Protein AF-0000000084942993 (afdb_homodimer)

Sequence (270 aa):
MEFSFSLKIQTTKEEAWEYYANIEKWYTWEEDLKNITLKGNFETGSKGIMELEGMPPMEYELTHVKVFEEFWDKTATPFGDILFGHQIIDNNDGSVIIKHSVSLDSEDIQHLEFLKQVFSDVPDSIFILKKYLESMEFSFSLKIQTTKEEAWEYYANIEKWYTWEEDLKNITLKGNFETGSKGIMELEGMPPMEYELTHVKVFEEFWDKTATPFGDILFGHQIIDNNDGSVIIKHSVSLDSEDIQHLEFLKQVFSDVPDSIFILKKYLES

Foldseek 3Di:
DKDKDKDKAQAALQLLLCCVQVVVNVVQLVVQWDDKDWDDGSAAFIKIWTDGHPDDIWIKGFHHDDGSFWTKMWTADPQGIKIWIWGWADPPPRMTMIMIMIDDPDPDPVCVVVSCVVCVCVVSSVVSSNVVRVD/DKDKDKDKAQAALQLLLCCVQVVVNVVQLVVQWDDKDWDDGSAAFIKIWTDGHPDDIWIKGFHHDDRSFWTKMWTADPQGIKIWIWGWADPPPRMTMIMIMIDDPDPDVVCVVVSCVVCVCVVSSVVSSSVVRVD

Secondary structure (DSSP, 8-state):
-EEEEEEEESS-HHHHHHHHH-GGGHHHH-TTEEEE--SSSSSTT-EEEEEETTS--EEEEEEEEETTTEEEEEEEETTEEEEEEEEEEE-SSS-EEEEEEEEES---GGGHHHHHHHHTTHHHHHHHHHHHHH-/-EEEEEEEESS-HHHHHHHHH-GGGHHHH-TTEEEE--SSSSSTT-EEEEEETTS--EEEEEEEEETTTEEEEEEEETTEEEEEEEEEEE-SSS-EEEEEEEEES---GGGHHHHHHHHTTHHHHHHHHHHHHH-

Nearest PDB structures (foldseek):
  3ijt-assembly1_A  TM=9.780E-01  e=1.537E-16  Streptococcus mutans
  6v04-assembly1_A  TM=7.978E-01  e=8.966E-07  Micromonospora chersina
  3pu2-assembly5_E  TM=7.547E-01  e=4.399E-05  Cereibacter sphaeroides 2.4.1
  5wox-assembly1_A  TM=7.242E-01  e=3.487E-05  Mycolicibacterium smegmatis MC2 155
  6wnb-assembly1_C  TM=6.192E-01  e=1.674E-04  Microseira wollei

Radius of gyration: 19.72 Å; Cα contacts (8 Å, |Δi|>4): 579; chains: 2; bounding box: 42×52×46 Å

Structure (mmCIF, N/CA/C/O backbone):
data_AF-0000000084942993-model_v1
#
loop_
_entity.id
_enti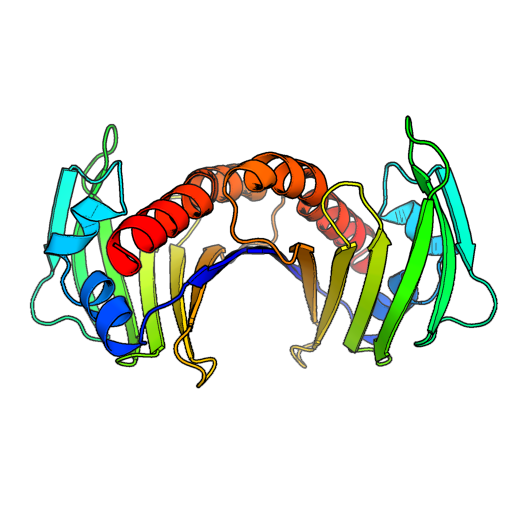ty.type
_entity.pdbx_description
1 polymer 'Polyketide cyclase/dehydrase'
#
loop_
_atom_site.group_PDB
_atom_site.id
_atom_site.type_symbol
_atom_site.label_atom_id
_atom_site.label_alt_id
_atom_site.label_comp_id
_atom_site.label_asym_id
_atom_site.label_entity_id
_atom_site.label_seq_id
_atom_site.pdbx_PDB_ins_code
_atom_site.Cartn_x
_atom_site.Cartn_y
_atom_site.Cartn_z
_atom_site.occupancy
_atom_site.B_iso_or_equiv
_atom_site.auth_seq_id
_atom_site.auth_comp_id
_atom_site.auth_asym_id
_atom_site.auth_atom_id
_atom_site.pdbx_PDB_model_num
ATOM 1 N N . MET A 1 1 ? 10.828 3.25 -3.047 1 98.25 1 MET A N 1
ATOM 2 C CA . MET A 1 1 ? 9.398 3.547 -3.043 1 98.25 1 MET A CA 1
ATOM 3 C C . MET A 1 1 ? 8.578 2.277 -3.238 1 98.25 1 MET A C 1
ATOM 5 O O . MET A 1 1 ? 9.039 1.327 -3.875 1 98.25 1 MET A O 1
ATOM 9 N N . GLU A 1 2 ? 7.348 2.207 -2.688 1 98.81 2 GLU A N 1
ATOM 10 C CA . GLU A 1 2 ? 6.527 1 -2.695 1 98.81 2 GLU A CA 1
ATOM 11 C C . GLU A 1 2 ? 5.043 1.341 -2.752 1 98.81 2 GLU A C 1
ATOM 13 O O . GLU A 1 2 ? 4.578 2.24 -2.045 1 98.81 2 GLU A O 1
ATOM 18 N N . PHE A 1 3 ? 4.324 0.689 -3.662 1 98.94 3 PHE A N 1
ATOM 19 C CA . PHE A 1 3 ? 2.865 0.669 -3.684 1 98.94 3 PHE A CA 1
ATOM 20 C C . PHE A 1 3 ? 2.332 -0.635 -3.102 1 98.94 3 PHE A C 1
ATOM 22 O O . PHE A 1 3 ? 2.938 -1.693 -3.281 1 98.94 3 PHE A O 1
ATOM 29 N N . SER A 1 4 ? 1.205 -0.578 -2.48 1 98.94 4 SER A N 1
ATOM 30 C CA . SER A 1 4 ? 0.545 -1.811 -2.066 1 98.94 4 SER A CA 1
ATOM 31 C C . SER A 1 4 ? -0.973 -1.665 -2.104 1 98.94 4 SER A C 1
ATOM 33 O O . SER A 1 4 ? -1.496 -0.55 -2.045 1 98.94 4 SER A O 1
ATOM 35 N N . PHE A 1 5 ? -1.604 -2.732 -2.275 1 98.94 5 PHE A N 1
ATOM 36 C CA . PHE A 1 5 ? -3.055 -2.861 -2.213 1 98.94 5 PHE A CA 1
ATOM 37 C C . PHE A 1 5 ? -3.457 -4.109 -1.437 1 98.94 5 PHE A C 1
ATOM 39 O O . PHE A 1 5 ? -2.832 -5.164 -1.579 1 98.94 5 PHE A O 1
ATOM 46 N N . SER A 1 6 ? -4.441 -3.984 -0.655 1 98.88 6 SER A N 1
ATOM 47 C CA . SER A 1 6 ? -4.898 -5.137 0.111 1 98.88 6 SER A CA 1
ATOM 48 C C . SER A 1 6 ? -6.422 -5.211 0.137 1 98.88 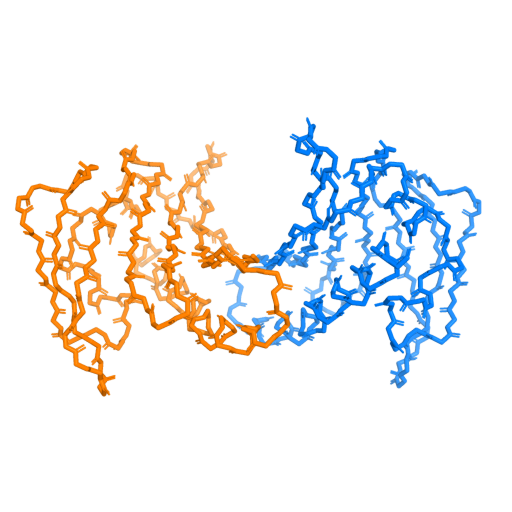6 SER A C 1
ATOM 50 O O . SER A 1 6 ? -7.102 -4.191 0.016 1 98.88 6 SER A O 1
ATOM 52 N N . LEU A 1 7 ? -6.895 -6.324 0.339 1 98.88 7 LEU A N 1
ATOM 53 C CA . LEU A 1 7 ? -8.328 -6.617 0.312 1 98.88 7 LEU A CA 1
ATOM 54 C C . LEU A 1 7 ? -8.656 -7.805 1.212 1 98.88 7 LEU A C 1
ATOM 56 O O . LEU A 1 7 ? -7.93 -8.805 1.219 1 98.88 7 LEU A O 1
ATOM 60 N N . LYS A 1 8 ? -9.695 -7.715 1.931 1 98.69 8 LYS A N 1
ATOM 61 C CA . LYS A 1 8 ? -10.188 -8.844 2.717 1 98.69 8 LYS A CA 1
ATOM 62 C C . LYS A 1 8 ? -10.922 -9.852 1.834 1 98.69 8 LYS A C 1
ATOM 64 O O . LYS A 1 8 ? -11.758 -9.469 1.012 1 98.69 8 LYS A O 1
ATOM 69 N N . ILE A 1 9 ? -10.602 -11.078 1.982 1 98.69 9 ILE A N 1
ATOM 70 C CA . ILE A 1 9 ? -11.219 -12.156 1.216 1 98.69 9 ILE A CA 1
ATOM 71 C C . ILE A 1 9 ? -11.695 -13.258 2.162 1 98.69 9 ILE A C 1
ATOM 73 O O . ILE A 1 9 ? -10.984 -13.625 3.102 1 98.69 9 ILE A O 1
ATOM 77 N N . GLN A 1 10 ? -12.883 -13.742 1.99 1 98.38 10 GLN A N 1
ATOM 78 C CA . GLN A 1 10 ? -13.438 -14.828 2.797 1 98.38 10 GLN A CA 1
ATOM 79 C C . GLN A 1 10 ? -12.914 -16.188 2.33 1 98.38 10 GLN A C 1
ATOM 81 O O . GLN A 1 10 ? -13.562 -16.875 1.541 1 98.38 10 GLN A O 1
ATOM 86 N N . THR A 1 11 ? -11.812 -16.594 2.84 1 98.5 11 THR A N 1
ATOM 87 C CA . THR A 1 11 ? -11.141 -17.844 2.525 1 98.5 11 THR A CA 1
ATOM 88 C C . THR A 1 11 ? -10.125 -18.203 3.607 1 98.5 11 THR A C 1
ATOM 90 O O . THR A 1 11 ? -9.922 -17.438 4.555 1 98.5 11 THR A O 1
ATOM 93 N N . THR A 1 12 ? -9.484 -19.359 3.562 1 98.25 12 THR A N 1
ATOM 94 C CA . THR A 1 12 ? -8.43 -19.734 4.488 1 98.25 12 THR A CA 1
ATOM 95 C C . THR A 1 12 ? -7.055 -19.453 3.885 1 98.25 12 THR A C 1
ATOM 97 O O . THR A 1 12 ? -6.918 -19.328 2.666 1 98.25 12 THR A O 1
ATOM 100 N N . LYS A 1 13 ? -6.125 -19.328 4.766 1 98.56 13 LYS A N 1
ATOM 101 C CA . LYS A 1 13 ? -4.77 -19.094 4.277 1 98.56 13 LYS A CA 1
ATOM 102 C C . LYS A 1 13 ? -4.285 -20.25 3.416 1 98.56 13 LYS A C 1
ATOM 104 O O . LYS A 1 13 ? -3.52 -20.062 2.471 1 98.56 13 LYS A O 1
ATOM 109 N N . GLU A 1 14 ? -4.742 -21.484 3.678 1 98.25 14 GLU A N 1
ATOM 110 C CA . GLU A 1 14 ? -4.348 -22.656 2.902 1 98.25 14 GLU A CA 1
ATOM 111 C C . GLU A 1 14 ? -4.891 -22.578 1.479 1 98.25 14 GLU A C 1
ATOM 113 O O . GLU A 1 14 ? -4.168 -22.859 0.519 1 98.25 14 GLU A O 1
ATOM 118 N N . GLU A 1 15 ? -6.105 -22.203 1.347 1 98.12 15 GLU A N 1
ATOM 119 C CA . GLU A 1 15 ? -6.711 -22.078 0.025 1 98.12 15 GLU A CA 1
ATOM 120 C C . GLU A 1 15 ? -6.043 -20.969 -0.779 1 98.12 15 GLU A C 1
ATOM 122 O O . GLU A 1 15 ? -5.762 -21.141 -1.967 1 98.12 15 GLU A O 1
ATOM 127 N N . ALA A 1 16 ? -5.855 -19.859 -0.146 1 98.62 16 ALA A N 1
ATOM 128 C CA . ALA A 1 16 ? -5.188 -18.734 -0.813 1 98.62 16 ALA A CA 1
ATOM 129 C C . ALA A 1 16 ? -3.781 -19.141 -1.263 1 98.62 16 ALA A C 1
ATOM 131 O O . ALA A 1 16 ? -3.361 -18.797 -2.373 1 98.62 16 ALA A O 1
ATOM 132 N N . TRP A 1 17 ? -3.094 -19.859 -0.373 1 98.75 17 TRP A N 1
ATOM 133 C CA . TRP A 1 17 ? -1.71 -20.234 -0.64 1 98.75 17 TRP A CA 1
ATOM 134 C C . TRP A 1 17 ? -1.619 -21.125 -1.878 1 98.75 17 TRP A C 1
ATOM 136 O O . TRP A 1 17 ? -0.648 -21.047 -2.635 1 98.75 17 TRP A O 1
ATOM 146 N N . GLU A 1 18 ? -2.566 -21.891 -2.129 1 98.19 18 GLU A N 1
ATOM 147 C CA . GLU A 1 18 ? -2.582 -22.766 -3.303 1 98.19 18 GLU A CA 1
ATOM 148 C C . GLU A 1 18 ? -2.48 -21.953 -4.59 1 98.19 18 GLU A C 1
ATOM 150 O O . GLU A 1 18 ? -1.822 -22.375 -5.543 1 98.19 18 GLU A O 1
ATOM 155 N N . TYR A 1 19 ? -3.082 -20.797 -4.621 1 98.38 19 TYR A N 1
ATOM 156 C CA . TYR A 1 19 ? -3.061 -19.953 -5.805 1 98.38 19 TYR A CA 1
ATOM 157 C C . TYR A 1 19 ? -1.705 -19.281 -5.965 1 98.38 19 TYR A C 1
ATOM 159 O O . TYR A 1 19 ? -1.392 -18.75 -7.035 1 98.38 19 TYR A O 1
ATOM 167 N N . TYR A 1 20 ? -0.925 -19.266 -4.887 1 98.56 20 TYR A N 1
ATOM 168 C CA . TYR A 1 20 ? 0.41 -18.672 -4.953 1 98.56 20 TYR A CA 1
ATOM 169 C C . TYR A 1 20 ? 1.455 -19.75 -5.254 1 98.56 20 TYR A C 1
ATOM 171 O O . TYR A 1 20 ? 2.266 -19.578 -6.172 1 98.56 20 TYR A O 1
ATOM 179 N N . ALA A 1 21 ? 1.374 -20.859 -4.594 1 98.38 21 ALA A N 1
ATOM 180 C CA . ALA A 1 21 ? 2.434 -21.859 -4.641 1 98.38 21 ALA A CA 1
ATOM 181 C C . ALA A 1 21 ? 2.34 -22.703 -5.914 1 98.38 21 ALA A C 1
ATOM 183 O O . ALA A 1 21 ? 3.336 -23.266 -6.367 1 98.38 21 ALA A O 1
ATOM 184 N N . ASN A 1 22 ? 1.169 -22.859 -6.457 1 98.06 22 ASN A N 1
ATOM 185 C CA . ASN A 1 22 ? 0.975 -23.516 -7.742 1 98.06 22 ASN A CA 1
ATOM 186 C C . ASN A 1 22 ? 1.059 -22.531 -8.898 1 98.06 22 ASN A C 1
ATOM 188 O O . ASN A 1 22 ? 0.073 -21.859 -9.227 1 98.06 22 ASN A O 1
ATOM 192 N N . ILE A 1 23 ? 2.119 -22.453 -9.594 1 97.94 23 ILE A N 1
ATOM 193 C CA . ILE A 1 23 ? 2.371 -21.406 -10.578 1 97.94 23 ILE A CA 1
ATOM 194 C C . ILE A 1 23 ? 1.405 -21.547 -11.75 1 97.94 23 ILE A C 1
ATOM 196 O O . ILE A 1 23 ? 1.17 -20.594 -12.492 1 97.94 23 ILE A O 1
ATOM 200 N N . GLU A 1 24 ? 0.828 -22.719 -11.953 1 96.94 24 GLU A N 1
ATOM 201 C CA . GLU A 1 24 ? -0.168 -22.906 -13.008 1 96.94 24 GLU A CA 1
ATOM 202 C C . GLU A 1 24 ? -1.428 -22.094 -12.711 1 96.94 24 GLU A C 1
ATOM 204 O O . GLU A 1 24 ? -2.178 -21.75 -13.633 1 96.94 24 GLU A O 1
ATOM 209 N N . LYS A 1 25 ? -1.624 -21.734 -11.492 1 97.62 25 LYS A N 1
ATOM 210 C CA . LYS A 1 25 ? -2.811 -20.984 -11.109 1 97.62 25 LYS A CA 1
ATOM 211 C C . LYS A 1 25 ? -2.582 -19.484 -11.273 1 97.62 25 LYS A C 1
ATOM 213 O O . LYS A 1 25 ? -3.514 -18.688 -11.133 1 97.62 25 LYS A O 1
ATOM 218 N N . TRP A 1 26 ? -1.361 -19.141 -11.578 1 97.75 26 TRP A N 1
ATOM 219 C CA . TRP A 1 26 ? -1.079 -17.734 -11.844 1 97.75 26 TRP A CA 1
ATOM 220 C C . TRP A 1 26 ? -1.863 -17.234 -13.055 1 97.75 26 TRP A C 1
ATOM 222 O O . TRP A 1 26 ? -2.199 -16.047 -13.141 1 97.75 26 TRP A O 1
ATOM 232 N N . TYR A 1 27 ? -2.182 -18.156 -13.984 1 97.31 27 TYR A N 1
ATOM 233 C CA . TYR A 1 27 ? -2.957 -17.797 -15.172 1 97.31 27 TYR A CA 1
ATOM 234 C C . TYR A 1 27 ? -4.348 -17.312 -14.789 1 97.31 27 TYR A C 1
ATOM 236 O O . TYR A 1 27 ? -5.023 -16.656 -15.586 1 97.31 27 TYR A O 1
ATOM 244 N N . THR A 1 28 ? -4.699 -17.594 -13.594 1 95.62 28 THR A N 1
ATOM 245 C CA . THR A 1 28 ? -6.031 -17.203 -13.125 1 95.62 28 THR A CA 1
ATOM 246 C C . THR A 1 28 ? -6.062 -15.734 -12.742 1 95.62 28 THR A C 1
ATOM 248 O O . THR A 1 28 ? -7.004 -15.016 -13.094 1 95.62 28 THR A O 1
ATOM 251 N N . TRP A 1 29 ? -5.059 -15.234 -12.117 1 96.38 29 TRP A N 1
ATOM 252 C CA . TRP A 1 29 ? -5.16 -13.906 -11.523 1 96.38 29 TRP A CA 1
ATOM 253 C C . TRP A 1 29 ? -4.16 -12.945 -12.156 1 96.38 29 TRP A C 1
ATOM 255 O O . TRP A 1 29 ? -4.211 -11.734 -11.914 1 96.38 29 TRP A O 1
ATOM 265 N N . GLU A 1 30 ? -3.211 -13.492 -12.891 1 95.44 30 GLU A N 1
ATOM 266 C CA . GLU A 1 30 ? -2.379 -12.648 -13.75 1 95.44 30 GLU A CA 1
ATOM 267 C C . GLU A 1 30 ? -2.918 -12.617 -15.172 1 95.44 30 GLU A C 1
ATOM 269 O O . GLU A 1 30 ? -2.502 -13.414 -16.016 1 95.44 30 GLU A O 1
ATOM 274 N N . GLU A 1 31 ? -3.639 -11.656 -15.508 1 93.75 31 GLU A N 1
ATOM 275 C CA . GLU A 1 31 ? -4.441 -11.656 -16.734 1 93.75 31 GLU A CA 1
ATOM 276 C C . GLU A 1 31 ? -3.559 -11.547 -17.969 1 93.75 31 GLU A C 1
ATOM 278 O O . GLU A 1 31 ? -3.924 -12.023 -19.047 1 93.75 31 GLU A O 1
ATOM 283 N N . ASP A 1 32 ? -2.449 -10.977 -17.859 1 94.94 32 ASP A N 1
ATOM 284 C CA . ASP A 1 32 ? -1.59 -10.758 -19.016 1 94.94 32 ASP A CA 1
ATOM 285 C C . ASP A 1 32 ? -0.519 -11.836 -19.125 1 94.94 32 ASP A C 1
ATOM 287 O O . ASP A 1 32 ? 0.384 -11.75 -19.953 1 94.94 32 ASP A O 1
ATOM 291 N N . LEU A 1 33 ? -0.633 -12.891 -18.344 1 97.06 33 LEU A N 1
ATOM 292 C CA . LEU A 1 33 ? 0.378 -13.938 -18.328 1 97.06 33 LEU A CA 1
ATOM 293 C C . LEU A 1 33 ? 0.209 -14.891 -19.5 1 97.06 33 LEU A C 1
ATOM 295 O O . LEU A 1 33 ? -0.859 -15.477 -19.688 1 97.06 33 LEU A O 1
ATOM 299 N N . LYS A 1 34 ? 1.226 -15.094 -20.281 1 97.38 34 LYS A N 1
ATOM 300 C CA . LYS A 1 34 ? 1.212 -15.969 -21.438 1 97.38 34 LYS A CA 1
ATOM 301 C C . LYS A 1 34 ? 1.874 -17.312 -21.125 1 97.38 34 LYS A C 1
ATOM 303 O O . LYS A 1 34 ? 1.42 -18.359 -21.594 1 97.38 34 LYS A O 1
ATOM 308 N N . ASN A 1 35 ? 2.955 -17.172 -20.438 1 97.81 35 ASN A N 1
ATOM 309 C CA . ASN A 1 35 ? 3.715 -18.359 -20.078 1 97.81 35 ASN A CA 1
ATOM 310 C C . ASN A 1 35 ? 4.504 -18.141 -18.781 1 97.81 35 ASN A C 1
ATOM 312 O O . ASN A 1 35 ? 4.945 -17.031 -18.5 1 97.81 35 ASN A O 1
ATOM 316 N N . ILE A 1 36 ? 4.719 -19.266 -18.062 1 98.19 36 ILE A N 1
ATOM 317 C CA . ILE A 1 36 ? 5.523 -19.188 -16.844 1 98.19 36 ILE A CA 1
ATOM 318 C C . ILE A 1 36 ? 6.18 -20.547 -16.578 1 98.19 36 ILE A C 1
ATOM 320 O O . ILE A 1 36 ? 5.578 -21.594 -16.812 1 98.19 36 ILE A O 1
ATOM 324 N N . THR A 1 37 ? 7.375 -20.484 -16.094 1 98.5 37 THR A N 1
ATOM 325 C CA . THR A 1 37 ? 8.102 -21.672 -15.656 1 98.5 37 THR A CA 1
ATOM 326 C C . THR A 1 37 ? 8.75 -21.438 -14.297 1 98.5 37 THR A C 1
ATOM 328 O O . THR A 1 37 ? 8.922 -20.297 -13.867 1 98.5 37 THR A O 1
ATOM 331 N N . LEU A 1 38 ? 9.031 -22.453 -13.594 1 98.62 38 LEU A N 1
ATOM 332 C CA . LEU A 1 38 ? 9.766 -22.438 -12.336 1 98.62 38 LEU A CA 1
ATOM 333 C C . LEU A 1 38 ? 10.695 -23.656 -12.242 1 98.62 38 LEU A C 1
ATOM 335 O O . LEU A 1 38 ? 10.258 -24.781 -12.414 1 98.62 38 LEU A O 1
ATOM 339 N N . LYS A 1 39 ? 11.922 -23.328 -12.086 1 98.25 39 LYS A N 1
ATOM 340 C CA . LYS A 1 39 ? 12.883 -24.422 -11.906 1 98.25 39 LYS A CA 1
ATOM 341 C C . LYS A 1 39 ? 12.844 -24.953 -10.477 1 98.25 39 LYS A C 1
ATOM 343 O O . LYS A 1 39 ? 13.172 -24.234 -9.531 1 98.25 39 LYS A O 1
ATOM 348 N N . GLY A 1 40 ? 12.492 -26.156 -10.43 1 97.25 40 GLY A N 1
ATOM 349 C CA . GLY A 1 40 ? 12.438 -26.766 -9.109 1 97.25 40 GLY A CA 1
ATOM 350 C C . GLY A 1 40 ? 11.141 -26.469 -8.375 1 97.25 40 GLY A C 1
ATOM 351 O O . GLY A 1 40 ? 10.086 -26.328 -9 1 97.25 40 GLY A O 1
ATOM 352 N N . ASN A 1 41 ? 11.211 -26.438 -7.004 1 98 41 ASN A N 1
ATOM 353 C CA . ASN A 1 41 ? 10.039 -26.25 -6.152 1 98 41 ASN A CA 1
ATOM 354 C C . ASN A 1 41 ? 9.766 -24.766 -5.918 1 98 41 ASN A C 1
ATOM 356 O O . ASN A 1 41 ? 10.617 -23.922 -6.199 1 98 41 ASN A O 1
ATOM 360 N N . PHE A 1 42 ? 8.602 -24.5 -5.406 1 98.62 42 PHE A N 1
ATOM 361 C CA . PHE A 1 42 ? 8.266 -23.141 -4.988 1 98.62 42 PHE A CA 1
ATOM 362 C C . PHE A 1 42 ? 8.906 -22.812 -3.645 1 98.62 42 PHE A C 1
ATOM 364 O O . PHE A 1 42 ? 8.273 -22.969 -2.596 1 98.62 42 PHE A O 1
ATOM 371 N N . GLU A 1 43 ? 10.094 -22.312 -3.686 1 98.56 43 GLU A N 1
ATOM 372 C CA . GLU A 1 43 ? 10.852 -22.031 -2.475 1 98.56 43 GLU A CA 1
ATOM 373 C C . GLU A 1 43 ? 11.852 -20.891 -2.709 1 98.56 43 GLU A C 1
ATOM 375 O O . GLU A 1 43 ? 12.125 -20.531 -3.854 1 98.56 43 GLU A O 1
ATOM 380 N N . THR A 1 44 ? 12.359 -20.391 -1.587 1 98.81 44 THR A N 1
ATOM 381 C CA . THR A 1 44 ? 13.305 -19.281 -1.661 1 98.81 44 THR A CA 1
ATOM 382 C C . THR A 1 44 ? 14.516 -19.656 -2.51 1 98.81 44 THR A C 1
ATOM 384 O O . THR A 1 44 ? 15.094 -20.734 -2.332 1 98.81 44 THR A O 1
ATOM 387 N N . GLY A 1 45 ? 14.766 -18.812 -3.445 1 98.56 45 GLY A N 1
ATOM 388 C CA . GLY A 1 45 ? 15.938 -19.047 -4.281 1 98.56 45 GLY A CA 1
ATOM 389 C C . GLY A 1 45 ? 15.594 -19.609 -5.645 1 98.56 45 GLY A C 1
ATOM 390 O O . GLY A 1 45 ? 16.406 -19.562 -6.566 1 98.56 45 GLY A O 1
ATOM 391 N N . SER A 1 46 ? 14.414 -20.234 -5.891 1 98.75 46 SER A N 1
ATOM 392 C CA . SER A 1 46 ? 14 -20.797 -7.172 1 98.75 46 SER A CA 1
ATOM 393 C C . SER A 1 46 ? 13.883 -19.719 -8.242 1 98.75 46 SER A C 1
ATOM 395 O O . SER A 1 46 ? 13.547 -18.562 -7.938 1 98.75 46 SER A O 1
ATOM 397 N N . LYS A 1 47 ? 14.195 -20.094 -9.398 1 98.69 47 LYS A N 1
ATOM 398 C CA . LYS A 1 47 ? 14.164 -19.172 -10.531 1 98.69 47 LYS A CA 1
ATOM 399 C C . LYS A 1 47 ? 13.25 -19.688 -11.633 1 98.69 47 LYS A C 1
ATOM 401 O O . LYS A 1 47 ? 12.969 -20.891 -11.711 1 98.69 47 LYS A O 1
ATOM 406 N N . GLY A 1 48 ? 12.773 -18.766 -12.398 1 98.5 48 GLY A N 1
ATOM 407 C CA . GLY A 1 48 ? 11.922 -19.109 -13.516 1 98.5 48 GLY A CA 1
ATOM 408 C C . GLY A 1 48 ? 11.836 -18.031 -14.57 1 98.5 48 GLY A C 1
ATOM 409 O O . GLY A 1 48 ? 12.586 -17.047 -14.523 1 98.5 48 GLY A O 1
ATOM 410 N N . ILE A 1 49 ? 11 -18.312 -15.594 1 98.44 49 ILE A N 1
ATOM 411 C CA . ILE A 1 49 ? 10.773 -17.391 -16.703 1 98.44 49 ILE A CA 1
ATOM 412 C C . ILE A 1 49 ? 9.281 -17.094 -16.828 1 98.44 49 ILE A C 1
ATOM 414 O O . ILE A 1 49 ? 8.453 -18 -16.734 1 98.44 49 ILE A O 1
ATOM 418 N N . MET A 1 50 ? 8.992 -15.898 -16.969 1 97.5 50 MET A N 1
ATOM 419 C CA . MET A 1 50 ? 7.609 -15.484 -17.203 1 97.5 50 MET A CA 1
ATOM 420 C C . MET A 1 50 ? 7.5 -14.68 -18.484 1 97.5 50 MET A C 1
ATOM 422 O O . MET A 1 50 ? 8.414 -13.93 -18.844 1 97.5 50 MET A O 1
ATOM 426 N N . GLU A 1 51 ? 6.367 -14.836 -19.172 1 97.19 51 GLU A N 1
ATOM 427 C CA . GLU A 1 51 ? 6.055 -14.086 -20.391 1 97.19 51 GLU A CA 1
ATOM 428 C C . GLU A 1 51 ? 4.691 -13.414 -20.281 1 97.19 51 GLU A C 1
ATOM 430 O O . GLU A 1 51 ? 3.672 -14.078 -20.094 1 97.19 51 GLU A O 1
ATOM 435 N N . LEU A 1 52 ? 4.746 -12.109 -20.375 1 95.94 52 LEU A N 1
ATOM 436 C CA . LEU A 1 52 ? 3.514 -11.32 -20.375 1 95.94 52 LEU A CA 1
ATOM 437 C C . LEU A 1 52 ? 3.145 -10.883 -21.781 1 95.94 52 LEU A C 1
ATOM 439 O O . LEU A 1 52 ? 4.008 -10.812 -22.672 1 95.94 52 LEU A O 1
ATOM 443 N N . GLU A 1 53 ? 1.921 -10.625 -21.938 1 95.62 53 GLU A N 1
ATOM 444 C CA . GLU A 1 53 ? 1.47 -10.125 -23.234 1 95.62 53 GLU A CA 1
ATOM 445 C C . GLU A 1 53 ? 2.229 -8.867 -23.641 1 95.62 53 GLU A C 1
ATOM 447 O O . GLU A 1 53 ? 2.354 -7.93 -22.844 1 95.62 53 GLU A O 1
ATOM 452 N N . GLY A 1 54 ? 2.805 -8.867 -24.859 1 93.12 54 GLY A N 1
ATOM 453 C CA . GLY A 1 54 ? 3.449 -7.691 -25.422 1 93.12 54 GLY A CA 1
ATOM 454 C C . GLY A 1 54 ? 4.863 -7.484 -24.906 1 93.12 54 GLY A C 1
ATOM 455 O O . GLY A 1 54 ? 5.492 -6.469 -25.219 1 93.12 54 GLY A O 1
ATOM 456 N N . MET A 1 55 ? 5.355 -8.398 -24.109 1 92.31 55 MET A N 1
ATOM 457 C CA . MET A 1 55 ? 6.703 -8.289 -23.547 1 92.31 55 MET A CA 1
ATOM 458 C C . MET A 1 55 ? 7.508 -9.555 -23.828 1 92.31 55 MET A C 1
ATOM 460 O O . MET A 1 55 ? 6.938 -10.641 -23.938 1 92.31 55 MET A O 1
ATOM 464 N N . PRO A 1 56 ? 8.758 -9.336 -24 1 94.56 56 PRO A N 1
ATOM 465 C CA . PRO A 1 56 ? 9.594 -10.531 -24.109 1 94.56 56 PRO A CA 1
ATOM 466 C C . PRO A 1 56 ? 9.641 -11.336 -22.812 1 94.56 56 PRO A C 1
ATOM 468 O O . PRO A 1 56 ? 9.297 -10.82 -21.75 1 94.56 56 PRO A O 1
ATOM 471 N N . PRO A 1 57 ? 10.117 -12.594 -22.828 1 97.12 57 PRO A N 1
ATOM 472 C CA . PRO A 1 57 ? 10.289 -13.383 -21.609 1 97.12 57 PRO A CA 1
ATOM 473 C C . PRO A 1 57 ? 11.234 -12.719 -20.609 1 97.12 57 PRO A C 1
ATOM 475 O O . PRO A 1 57 ? 12.234 -12.117 -21 1 97.12 57 PRO A O 1
ATOM 478 N N . MET A 1 58 ? 10.875 -12.789 -19.375 1 96.5 58 MET A N 1
ATOM 479 C CA . MET A 1 58 ? 11.648 -12.18 -18.297 1 96.5 58 MET A CA 1
ATOM 480 C C . MET A 1 58 ? 12.016 -13.219 -17.234 1 96.5 58 MET A C 1
ATOM 482 O O . MET A 1 58 ? 11.203 -14.078 -16.906 1 96.5 58 MET A O 1
ATOM 486 N N . GLU A 1 59 ? 13.117 -13.133 -16.812 1 98.19 59 GLU A N 1
ATOM 487 C CA . GLU A 1 59 ? 13.523 -13.969 -15.68 1 98.19 59 GLU A CA 1
ATOM 488 C C . GLU A 1 59 ? 13.023 -13.391 -14.359 1 98.19 59 GLU A C 1
ATOM 490 O O . GLU A 1 59 ? 12.977 -12.172 -14.188 1 98.19 59 GLU A O 1
ATOM 495 N N . TYR A 1 60 ? 12.688 -14.297 -13.445 1 98.38 60 TYR A N 1
ATOM 496 C CA . TYR A 1 60 ? 12.367 -13.898 -12.086 1 98.38 60 TYR A CA 1
ATOM 497 C C . TYR A 1 60 ? 12.93 -14.891 -11.078 1 98.38 60 TYR A C 1
ATOM 499 O O . TYR A 1 60 ? 13.289 -16.016 -11.438 1 98.38 60 TYR A O 1
ATOM 507 N N . GLU A 1 61 ? 13.109 -14.406 -9.875 1 98.75 61 GLU A N 1
ATOM 508 C CA . GLU A 1 61 ? 13.586 -15.219 -8.758 1 98.75 61 GLU A CA 1
ATOM 509 C C . GLU A 1 61 ? 12.688 -15.078 -7.539 1 98.75 61 GLU A C 1
ATOM 511 O O . GLU A 1 61 ? 12.273 -13.969 -7.191 1 98.75 61 GLU A O 1
ATOM 516 N N . LEU A 1 62 ? 12.328 -16.25 -6.918 1 98.88 62 LEU A N 1
ATOM 517 C CA . LEU A 1 62 ? 11.703 -16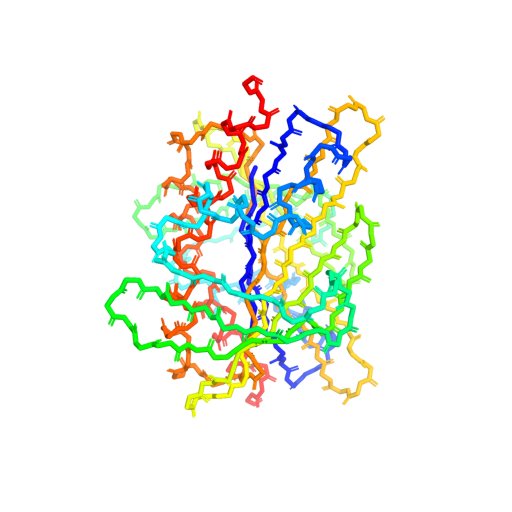.188 -5.602 1 98.88 62 LEU A CA 1
ATOM 518 C C . LEU A 1 62 ? 12.734 -15.859 -4.527 1 98.88 62 LEU A C 1
ATOM 520 O O . LEU A 1 62 ? 13.539 -16.703 -4.152 1 98.88 62 LEU A O 1
ATOM 524 N N . THR A 1 63 ? 12.602 -14.656 -4.047 1 98.81 63 THR A N 1
ATOM 525 C CA . THR A 1 63 ? 13.641 -14.203 -3.129 1 98.81 63 THR A CA 1
ATOM 526 C C . THR A 1 63 ? 13.289 -14.578 -1.69 1 98.81 63 THR A C 1
ATOM 528 O O . THR A 1 63 ? 14.164 -14.617 -0.825 1 98.81 63 THR A O 1
ATOM 531 N N . HIS A 1 64 ? 12.07 -14.812 -1.409 1 98.88 64 HIS A N 1
ATOM 532 C CA . HIS A 1 64 ? 11.578 -15.18 -0.086 1 98.88 64 HIS A CA 1
ATOM 533 C C . HIS A 1 64 ? 10.258 -15.938 -0.18 1 98.88 64 HIS A C 1
ATOM 535 O O . HIS A 1 64 ? 9.344 -15.508 -0.891 1 98.88 64 HIS A O 1
ATOM 541 N N . VAL A 1 65 ? 10.227 -17.078 0.401 1 98.88 65 VAL A N 1
ATOM 542 C CA . VAL A 1 65 ? 8.992 -17.859 0.468 1 98.88 65 VAL A CA 1
ATOM 543 C C . VAL A 1 65 ? 8.766 -18.328 1.899 1 98.88 65 VAL A C 1
ATOM 545 O O . VAL A 1 65 ? 9.633 -18.984 2.492 1 98.88 65 VAL A O 1
ATOM 548 N N . LYS A 1 66 ? 7.758 -18 2.443 1 98.88 66 LYS A N 1
ATOM 549 C CA . LYS A 1 66 ? 7.266 -18.484 3.727 1 98.88 66 LYS A CA 1
ATOM 550 C C . LYS A 1 66 ? 5.867 -19.078 3.588 1 98.88 66 LYS A C 1
ATOM 552 O O . LYS A 1 66 ? 4.887 -18.344 3.436 1 98.88 66 LYS A O 1
ATOM 557 N N . VAL A 1 67 ? 5.777 -20.297 3.693 1 98.69 67 VAL A N 1
ATOM 558 C CA . VAL A 1 67 ? 4.57 -21.062 3.408 1 98.69 67 VAL A CA 1
ATOM 559 C C . VAL A 1 67 ? 3.395 -20.5 4.195 1 98.69 67 VAL A C 1
ATOM 561 O O . VAL A 1 67 ? 3.523 -20.188 5.383 1 98.69 67 VAL A O 1
ATOM 564 N N . PHE A 1 68 ? 2.27 -20.234 3.527 1 98.56 68 PHE A N 1
ATOM 565 C CA . PHE A 1 68 ? 0.98 -19.797 4.047 1 98.56 68 PHE A CA 1
ATOM 566 C C . PHE A 1 68 ? 1.023 -18.312 4.426 1 98.56 68 PHE A C 1
ATOM 568 O O . PHE A 1 68 ? 0.013 -17.75 4.844 1 98.56 68 PHE A O 1
ATOM 575 N N . GLU A 1 69 ? 2.137 -1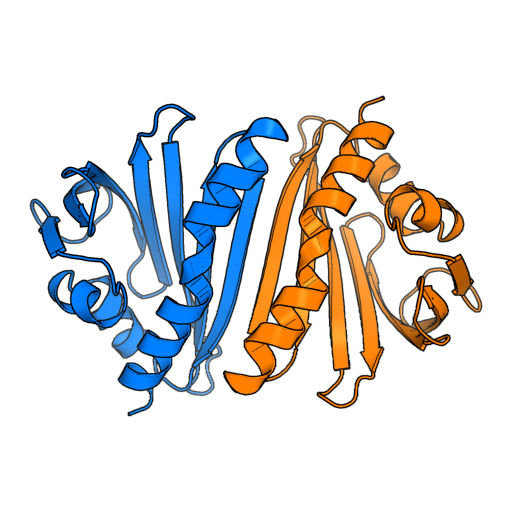7.672 4.246 1 98.75 69 GLU A N 1
ATOM 576 C CA . GLU A 1 69 ? 2.23 -16.297 4.742 1 98.75 69 GLU A CA 1
ATOM 577 C C . GLU A 1 69 ? 2.592 -15.336 3.617 1 98.75 69 GLU A C 1
ATOM 579 O O . GLU A 1 69 ? 1.979 -14.273 3.486 1 98.75 69 GLU A O 1
ATOM 584 N N . GLU A 1 70 ? 3.645 -15.734 2.891 1 98.94 70 GLU A N 1
ATOM 585 C CA . GLU A 1 70 ? 4.031 -14.742 1.891 1 98.94 70 GLU A CA 1
ATOM 586 C C . GLU A 1 70 ? 5.059 -15.312 0.916 1 98.94 70 GLU A C 1
ATOM 588 O O . GLU A 1 70 ? 5.727 -16.297 1.217 1 98.94 70 GLU A O 1
ATOM 593 N N . PHE A 1 71 ? 5.156 -14.695 -0.232 1 98.94 71 PHE A N 1
ATOM 594 C CA . PHE A 1 71 ? 6.293 -14.875 -1.126 1 98.94 71 PHE A CA 1
ATOM 595 C C . PHE A 1 71 ? 6.648 -13.57 -1.829 1 98.94 71 PHE A C 1
ATOM 597 O O . PHE A 1 71 ? 5.789 -12.703 -2.012 1 98.94 71 PHE A O 1
ATOM 604 N N . TRP A 1 72 ? 7.895 -13.461 -2.117 1 98.88 72 TRP A N 1
ATOM 605 C CA . TRP A 1 72 ? 8.445 -12.328 -2.848 1 98.88 72 TRP A CA 1
ATOM 606 C C . TRP A 1 72 ? 9.227 -12.797 -4.074 1 98.88 72 TRP A C 1
ATOM 608 O O . TRP A 1 72 ? 9.953 -13.789 -4.012 1 98.88 72 TRP A O 1
ATOM 618 N N . ASP A 1 73 ? 9.008 -12.148 -5.129 1 98.75 73 ASP A N 1
ATOM 619 C CA . ASP A 1 73 ? 9.82 -12.398 -6.316 1 98.75 73 ASP A CA 1
ATOM 620 C C . ASP A 1 73 ? 10.422 -11.102 -6.859 1 98.75 73 ASP A C 1
ATOM 622 O O . ASP A 1 73 ? 9.938 -10.016 -6.547 1 98.75 73 ASP A O 1
ATOM 626 N N . LYS A 1 74 ? 11.453 -11.266 -7.523 1 98.44 74 LYS A N 1
ATOM 627 C CA . LYS A 1 74 ? 12.172 -10.117 -8.07 1 98.44 74 LYS A CA 1
ATOM 628 C C . LYS A 1 74 ? 12.43 -10.289 -9.562 1 98.44 74 LYS A C 1
ATOM 630 O O . LYS A 1 74 ? 12.641 -11.414 -10.039 1 98.44 74 LYS A O 1
ATOM 635 N N . THR A 1 75 ? 12.359 -9.258 -10.25 1 97.5 75 THR A N 1
ATOM 636 C CA . THR A 1 75 ? 12.703 -9.172 -11.664 1 97.5 75 THR A CA 1
ATOM 637 C C . THR A 1 75 ? 13.586 -7.957 -11.93 1 97.5 75 THR A C 1
ATOM 639 O O . THR A 1 75 ? 13.32 -6.863 -11.43 1 97.5 75 THR A O 1
ATOM 642 N N . ALA A 1 76 ? 14.609 -8.188 -12.781 1 95.62 76 ALA A N 1
ATOM 643 C CA . ALA A 1 76 ? 15.516 -7.098 -13.125 1 95.62 76 ALA A CA 1
ATOM 644 C C . ALA A 1 76 ? 14.914 -6.199 -14.203 1 95.62 76 ALA A C 1
ATOM 646 O O . ALA A 1 76 ? 14.289 -6.684 -15.141 1 95.62 76 ALA A O 1
ATOM 647 N N . THR A 1 77 ? 15.062 -4.945 -14.031 1 92.62 77 THR A N 1
ATOM 648 C CA . THR A 1 77 ? 14.656 -3.959 -15.031 1 92.62 77 THR A CA 1
ATOM 649 C C . THR A 1 77 ? 15.773 -2.941 -15.266 1 92.62 77 THR A C 1
ATOM 651 O O . THR A 1 77 ? 16.75 -2.893 -14.508 1 92.62 77 THR A O 1
ATOM 654 N N . PRO A 1 78 ? 15.664 -2.115 -16.344 1 90 78 PRO A N 1
ATOM 655 C CA . PRO A 1 78 ? 16.656 -1.058 -16.578 1 90 78 PRO A CA 1
ATOM 656 C C . PRO A 1 78 ? 16.75 -0.067 -15.422 1 90 78 PRO A C 1
ATOM 658 O O . PRO A 1 78 ? 17.75 0.626 -15.281 1 90 78 PRO A O 1
ATOM 661 N N . PHE A 1 79 ? 15.734 0.003 -14.547 1 91.31 79 PHE A N 1
ATOM 662 C CA . PHE A 1 79 ? 15.688 0.975 -13.461 1 91.31 79 PHE A CA 1
ATOM 663 C C . PHE A 1 79 ? 16.094 0.329 -12.141 1 91.31 79 PHE A C 1
ATOM 665 O O . PHE A 1 79 ? 16.125 0.994 -11.102 1 91.31 79 PHE A O 1
ATOM 672 N N . GLY A 1 80 ? 16.375 -0.917 -12.203 1 94 80 GLY A N 1
ATOM 673 C CA . GLY A 1 80 ? 16.672 -1.669 -11 1 94 80 GLY A CA 1
ATOM 674 C C . GLY A 1 80 ? 15.773 -2.875 -10.805 1 94 80 GLY A C 1
ATOM 675 O O . GLY A 1 80 ? 14.883 -3.125 -11.617 1 94 80 GLY A O 1
ATOM 676 N N . ASP A 1 81 ? 16.031 -3.557 -9.773 1 96.69 81 ASP A N 1
ATOM 677 C CA . ASP A 1 81 ? 15.211 -4.719 -9.453 1 96.69 81 ASP A CA 1
ATOM 678 C C . ASP A 1 81 ? 13.852 -4.297 -8.898 1 96.69 81 ASP A C 1
ATOM 680 O O . ASP A 1 81 ? 13.781 -3.48 -7.977 1 96.69 81 ASP A O 1
ATOM 684 N N . ILE A 1 82 ? 12.836 -4.848 -9.461 1 98 82 ILE A N 1
ATOM 685 C CA . ILE A 1 82 ? 11.5 -4.68 -8.891 1 98 82 ILE A CA 1
ATOM 686 C C . ILE A 1 82 ? 11.156 -5.887 -8.023 1 98 82 ILE A C 1
ATOM 688 O O . ILE A 1 82 ? 11.352 -7.031 -8.438 1 98 82 ILE A O 1
ATOM 692 N N . LEU A 1 83 ? 10.695 -5.57 -6.859 1 98.69 83 LEU A N 1
ATOM 693 C CA . LEU A 1 83 ? 10.258 -6.613 -5.941 1 98.69 83 LEU A CA 1
ATOM 694 C C . LEU A 1 83 ? 8.734 -6.664 -5.863 1 98.69 83 LEU A C 1
ATOM 696 O O . LEU A 1 83 ? 8.086 -5.629 -5.703 1 98.69 83 LEU A O 1
ATOM 700 N N . PHE A 1 84 ? 8.266 -7.848 -6.004 1 98.75 84 PHE A N 1
ATOM 701 C CA . PHE A 1 84 ? 6.836 -8.102 -5.879 1 98.75 84 PHE A CA 1
ATOM 702 C C . PHE A 1 84 ? 6.535 -8.891 -4.613 1 98.75 84 PHE A C 1
ATOM 704 O O . PHE A 1 84 ? 7.051 -10 -4.43 1 98.75 84 PHE A O 1
ATOM 711 N N . GLY A 1 85 ? 5.762 -8.352 -3.777 1 98.88 85 GLY A N 1
ATOM 712 C CA . GLY A 1 85 ? 5.352 -9.031 -2.561 1 98.88 85 GLY A CA 1
ATOM 713 C C . GLY A 1 85 ? 3.92 -9.531 -2.607 1 98.88 85 GLY A C 1
ATOM 714 O O . GLY A 1 85 ? 3.037 -8.844 -3.121 1 98.88 85 GLY A O 1
ATOM 715 N N . HIS A 1 86 ? 3.713 -10.664 -2.105 1 98.94 86 HIS A N 1
ATOM 716 C CA . HIS A 1 86 ? 2.412 -11.305 -1.954 1 98.94 86 HIS A CA 1
ATOM 717 C C . HIS A 1 86 ? 2.23 -11.859 -0.544 1 98.94 86 HIS A C 1
ATOM 719 O O . HIS A 1 86 ? 2.941 -12.781 -0.138 1 98.94 86 HIS A O 1
ATOM 725 N N . GLN A 1 87 ? 1.322 -11.32 0.124 1 98.94 87 GLN A N 1
ATOM 726 C CA . GLN A 1 87 ? 1.184 -11.688 1.529 1 98.94 87 GLN A CA 1
ATOM 727 C C . GLN A 1 87 ? -0.24 -12.133 1.842 1 98.94 87 GLN A C 1
ATOM 729 O O . GLN A 1 87 ? -1.203 -11.594 1.29 1 98.94 87 GLN A O 1
ATOM 734 N N . ILE A 1 88 ? -0.306 -13.047 2.701 1 98.94 88 ILE A N 1
ATOM 735 C CA . ILE A 1 88 ? -1.551 -13.531 3.289 1 98.94 88 ILE A CA 1
ATOM 736 C C . ILE A 1 88 ? -1.55 -13.258 4.793 1 98.94 88 ILE A C 1
ATOM 738 O O . ILE A 1 88 ? -0.714 -13.789 5.527 1 98.94 88 ILE A O 1
ATOM 742 N N . ILE A 1 89 ? -2.389 -12.438 5.215 1 98.75 89 ILE A N 1
ATOM 743 C CA . ILE A 1 89 ? -2.545 -12.156 6.641 1 98.75 89 ILE A CA 1
ATOM 744 C C . ILE A 1 89 ? -3.818 -12.812 7.16 1 98.75 89 ILE A C 1
ATOM 746 O O . ILE A 1 89 ? -4.926 -12.422 6.785 1 98.75 89 ILE A O 1
ATOM 750 N N . ASP A 1 90 ? -3.635 -13.727 8.047 1 98.56 90 ASP A N 1
ATOM 751 C CA . ASP A 1 90 ? -4.758 -14.484 8.586 1 98.56 90 ASP A CA 1
ATOM 752 C C . ASP A 1 90 ? -5.492 -13.688 9.664 1 98.56 90 ASP A C 1
ATOM 754 O O . ASP A 1 90 ? -4.895 -13.305 10.664 1 98.56 90 ASP A O 1
ATOM 758 N N . ASN A 1 91 ? -6.793 -13.469 9.516 1 97.88 91 ASN A N 1
ATOM 759 C CA . ASN A 1 91 ? -7.578 -12.734 10.508 1 97.88 91 ASN A CA 1
ATOM 760 C C . ASN A 1 91 ? -8.125 -13.664 11.586 1 97.88 91 ASN A C 1
ATOM 762 O O . ASN A 1 91 ? -8.773 -13.211 12.531 1 97.88 91 ASN A O 1
ATOM 766 N N . ASN A 1 92 ? -7.973 -14.906 11.422 1 96.88 92 ASN A N 1
ATOM 767 C CA . ASN A 1 92 ? -8.375 -15.953 12.359 1 96.88 92 ASN A CA 1
ATOM 768 C C . ASN A 1 92 ? -9.891 -15.953 12.57 1 96.88 92 ASN A C 1
ATOM 770 O O . ASN A 1 92 ? -10.359 -16.141 13.695 1 96.88 92 ASN A O 1
ATOM 774 N N . ASP A 1 93 ? -10.703 -15.57 11.648 1 96.69 93 ASP A N 1
ATOM 775 C CA . ASP A 1 93 ? -12.164 -15.578 11.703 1 96.69 93 ASP A CA 1
ATOM 776 C C . ASP A 1 93 ? -12.758 -16.172 10.43 1 96.69 93 ASP A C 1
ATOM 778 O O . ASP A 1 93 ? -13.914 -15.898 10.086 1 96.69 93 ASP A O 1
ATOM 782 N N . GLY A 1 94 ? -11.883 -16.875 9.711 1 95.81 94 GLY A N 1
ATOM 783 C CA . GLY A 1 94 ? -12.336 -17.469 8.461 1 95.81 94 GLY A CA 1
ATOM 784 C C . GLY A 1 94 ? -12.078 -16.578 7.25 1 95.81 94 GLY A C 1
ATOM 785 O O . GLY A 1 94 ? -12.578 -16.859 6.16 1 95.81 94 GLY A O 1
ATOM 786 N N . SER A 1 95 ? -11.359 -15.492 7.438 1 98.38 95 SER A N 1
ATOM 787 C CA . SER A 1 95 ? -10.984 -14.602 6.344 1 98.38 95 SER A CA 1
ATOM 788 C C . SER A 1 95 ? -9.492 -14.273 6.387 1 98.38 95 SER A C 1
ATOM 790 O O . SER A 1 95 ? -8.82 -14.539 7.387 1 98.38 95 SER A O 1
ATOM 792 N N . VAL A 1 96 ? -9.016 -13.773 5.309 1 98.75 96 VAL A N 1
ATOM 793 C CA . VAL A 1 96 ? -7.633 -13.305 5.227 1 98.75 96 VAL A CA 1
ATOM 794 C C . VAL A 1 96 ? -7.594 -11.93 4.566 1 98.75 96 VAL A C 1
ATOM 796 O O . VAL A 1 96 ? -8.562 -11.516 3.924 1 98.75 96 VAL A O 1
ATOM 799 N N . ILE A 1 97 ? -6.531 -11.266 4.797 1 98.88 97 ILE A N 1
ATOM 800 C CA . ILE A 1 97 ? -6.168 -10.117 3.975 1 98.88 97 ILE A CA 1
ATOM 801 C C . ILE A 1 97 ? -5.102 -10.523 2.963 1 98.88 97 ILE A C 1
ATOM 803 O O . ILE A 1 97 ? -4.059 -11.07 3.334 1 98.88 97 ILE A O 1
ATOM 807 N N . ILE A 1 98 ? -5.438 -10.305 1.726 1 98.94 98 ILE A N 1
ATOM 808 C CA . ILE A 1 98 ? -4.457 -10.461 0.658 1 98.94 98 ILE A CA 1
ATOM 809 C C . ILE A 1 98 ? -3.816 -9.109 0.344 1 98.94 98 ILE A C 1
ATOM 811 O O . ILE A 1 98 ? -4.52 -8.125 0.107 1 98.94 98 ILE A O 1
ATOM 815 N N . LYS A 1 99 ? -2.551 -9.07 0.373 1 98.94 99 LYS A N 1
ATOM 816 C CA . LYS A 1 99 ? -1.821 -7.832 0.107 1 98.94 99 LYS A CA 1
ATOM 817 C C . LYS A 1 99 ? -0.75 -8.047 -0.958 1 98.94 99 LYS A C 1
ATOM 819 O O . LYS A 1 99 ? 0.072 -8.961 -0.847 1 98.94 99 LYS A O 1
ATOM 824 N N . HIS A 1 100 ? -0.763 -7.262 -1.964 1 98.94 100 HIS A N 1
ATOM 825 C CA . HIS A 1 100 ? 0.298 -7.215 -2.963 1 98.94 100 HIS A CA 1
ATOM 826 C C . HIS A 1 100 ? 1.049 -5.887 -2.908 1 98.94 100 HIS A C 1
ATOM 828 O O . HIS A 1 100 ? 0.438 -4.832 -2.732 1 98.94 100 HIS A O 1
ATOM 834 N N . SER A 1 101 ? 2.324 -5.98 -3.082 1 98.88 101 SER A N 1
ATOM 835 C CA . SER A 1 101 ? 3.189 -4.805 -3.08 1 98.88 101 SER A CA 1
ATOM 836 C C . SER A 1 101 ? 4.16 -4.832 -4.258 1 98.88 101 SER A C 1
ATOM 838 O O . SER A 1 101 ? 4.543 -5.902 -4.727 1 98.88 101 SER A O 1
ATOM 840 N N . VAL A 1 102 ? 4.484 -3.707 -4.738 1 98.81 102 VAL A N 1
ATOM 841 C CA . VAL A 1 102 ? 5.531 -3.52 -5.738 1 98.81 102 VAL A CA 1
ATOM 842 C C . VAL A 1 102 ? 6.523 -2.459 -5.258 1 98.81 102 VAL A C 1
ATOM 844 O O . VAL A 1 102 ? 6.125 -1.351 -4.891 1 98.81 102 VAL A O 1
ATOM 847 N N . SER A 1 103 ? 7.762 -2.805 -5.246 1 98.56 103 SER A N 1
ATOM 848 C CA . SER A 1 103 ? 8.75 -1.877 -4.695 1 98.56 103 SER A CA 1
ATOM 849 C C . SER A 1 103 ? 9.953 -1.745 -5.617 1 98.56 103 SER A C 1
ATOM 851 O O . SER A 1 103 ? 10.336 -2.705 -6.289 1 98.56 103 SER A O 1
ATOM 853 N N . LEU A 1 104 ? 10.469 -0.661 -5.73 1 98.06 104 LEU A N 1
ATOM 854 C CA . LEU A 1 104 ? 11.703 -0.285 -6.406 1 98.06 104 LEU A CA 1
ATOM 855 C C . LEU A 1 104 ? 12.625 0.483 -5.461 1 98.06 104 LEU A C 1
ATOM 857 O O . LEU A 1 104 ? 12.188 1.421 -4.789 1 98.06 104 LEU A O 1
ATOM 861 N N . ASP A 1 105 ? 13.852 0.016 -5.363 1 96.12 105 ASP A N 1
ATOM 862 C CA . ASP A 1 105 ? 14.812 0.711 -4.512 1 96.12 105 ASP A CA 1
ATOM 863 C C . ASP A 1 105 ? 15.258 2.025 -5.145 1 96.12 105 ASP A C 1
ATOM 865 O O . ASP A 1 105 ? 16.359 2.113 -5.691 1 96.12 105 ASP A O 1
ATOM 869 N N . SER A 1 106 ? 14.398 2.992 -5.164 1 95.25 106 SER A N 1
ATOM 870 C CA . SER A 1 106 ? 14.641 4.316 -5.723 1 95.25 106 SER A CA 1
ATOM 871 C C . SER A 1 106 ? 13.82 5.379 -5 1 95.25 106 SER A C 1
ATOM 873 O O . SER A 1 106 ? 12.695 5.121 -4.574 1 95.25 106 SER A O 1
ATOM 875 N N . GLU A 1 107 ? 14.398 6.562 -4.895 1 94.31 107 GLU A N 1
ATOM 876 C CA . GLU A 1 107 ? 13.695 7.719 -4.344 1 94.31 107 GLU A CA 1
ATOM 877 C C . GLU A 1 107 ? 13.523 8.812 -5.395 1 94.31 107 GLU A C 1
ATOM 879 O O . GLU A 1 107 ? 13.172 9.945 -5.066 1 94.31 107 GLU A O 1
ATOM 884 N N . ASP A 1 108 ? 13.875 8.461 -6.598 1 94.75 108 ASP A N 1
ATOM 885 C CA . ASP A 1 108 ? 13.805 9.43 -7.691 1 94.75 108 ASP A CA 1
ATOM 886 C C . ASP A 1 108 ? 12.391 9.5 -8.266 1 94.75 108 ASP A C 1
ATOM 888 O O . ASP A 1 108 ? 11.852 8.5 -8.742 1 94.75 108 ASP A O 1
ATOM 892 N N . ILE A 1 109 ? 11.859 10.695 -8.273 1 95.75 109 ILE A N 1
ATOM 893 C CA . ILE A 1 109 ? 10.492 10.906 -8.75 1 95.75 109 ILE A CA 1
ATOM 894 C C . ILE A 1 109 ? 10.375 10.453 -10.203 1 95.75 109 ILE A C 1
ATOM 896 O O . ILE A 1 109 ? 9.289 10.102 -10.664 1 95.75 109 ILE A O 1
ATOM 900 N N . GLN A 1 110 ? 11.438 10.406 -10.945 1 94.94 110 GLN A N 1
ATOM 901 C CA . GLN A 1 110 ? 11.438 10.023 -12.352 1 94.94 110 GLN A CA 1
ATOM 902 C C . GLN A 1 110 ? 11.008 8.562 -12.523 1 94.94 110 GLN A C 1
ATOM 904 O O . GLN A 1 110 ? 10.578 8.164 -13.609 1 94.94 110 GLN A O 1
ATOM 909 N N . HIS A 1 111 ? 11.078 7.789 -11.461 1 96.69 111 HIS A N 1
ATOM 910 C CA . HIS A 1 111 ? 10.742 6.375 -11.57 1 96.69 111 HIS A CA 1
ATOM 911 C C . HIS A 1 111 ? 9.312 6.113 -11.102 1 96.69 111 HIS A C 1
ATOM 913 O O . HIS A 1 111 ? 8.836 4.977 -11.164 1 96.69 111 HIS A O 1
ATOM 919 N N . LEU A 1 112 ? 8.648 7.145 -10.633 1 97.44 112 LEU A N 1
ATOM 920 C CA . LEU A 1 112 ? 7.324 6.996 -10.039 1 97.44 112 LEU A CA 1
ATOM 921 C C . LEU A 1 112 ? 6.316 6.492 -11.07 1 97.44 112 LEU A C 1
ATOM 923 O O . LEU A 1 112 ? 5.559 5.559 -10.797 1 97.44 112 LEU A O 1
ATOM 927 N N . GLU A 1 113 ? 6.309 7.137 -12.211 1 96.38 113 GLU A N 1
ATOM 928 C CA . GLU A 1 113 ? 5.344 6.77 -13.242 1 96.38 113 GLU A CA 1
ATOM 929 C C . GLU A 1 113 ? 5.516 5.316 -13.664 1 96.38 113 GLU A C 1
ATOM 931 O O . GLU A 1 113 ? 4.535 4.613 -13.914 1 96.38 113 GLU A O 1
ATOM 936 N N . PHE A 1 114 ? 6.777 4.895 -13.828 1 96.25 114 PHE A N 1
ATOM 937 C CA . PHE A 1 114 ? 7.07 3.51 -14.172 1 96.25 114 PHE A CA 1
ATOM 938 C C . PHE A 1 114 ? 6.477 2.555 -13.148 1 96.25 114 PHE A C 1
ATOM 940 O O . PHE A 1 114 ? 5.785 1.599 -13.5 1 96.25 114 PHE A O 1
ATOM 947 N N . LEU A 1 115 ? 6.699 2.789 -11.875 1 97.5 115 LEU A N 1
ATOM 948 C CA . LEU A 1 115 ? 6.219 1.911 -10.812 1 97.5 115 LEU A CA 1
ATOM 949 C C . LEU A 1 115 ? 4.695 1.925 -10.742 1 97.5 115 LEU A C 1
ATOM 951 O O . LEU A 1 115 ? 4.074 0.896 -10.461 1 97.5 115 LEU A O 1
ATOM 955 N N . LYS A 1 116 ? 4.098 3.139 -11 1 97.56 116 LYS A N 1
ATOM 956 C CA . LYS A 1 116 ? 2.645 3.242 -11.07 1 97.56 116 LYS A CA 1
ATOM 957 C C . LYS A 1 116 ? 2.078 2.312 -12.141 1 97.56 116 LYS A C 1
ATOM 959 O O . LYS A 1 116 ? 1.059 1.656 -11.922 1 97.56 116 LYS A O 1
ATOM 964 N N . GLN A 1 117 ? 2.744 2.291 -13.211 1 95.56 117 GLN A N 1
ATOM 965 C CA . GLN A 1 117 ? 2.299 1.445 -14.312 1 95.56 117 GLN A CA 1
ATOM 966 C C . GLN A 1 117 ? 2.396 -0.033 -13.945 1 95.56 117 GLN A C 1
ATOM 968 O O . GLN A 1 117 ? 1.477 -0.807 -14.219 1 95.56 117 GLN A O 1
ATOM 973 N N . VAL A 1 118 ? 3.504 -0.407 -13.367 1 95.81 118 VAL A N 1
ATOM 974 C CA . VAL A 1 118 ? 3.713 -1.792 -12.961 1 95.81 118 VAL A CA 1
ATOM 975 C C . VAL A 1 118 ? 2.635 -2.201 -11.961 1 95.81 118 VAL A C 1
ATOM 977 O O . VAL A 1 118 ? 2.117 -3.32 -12.016 1 95.81 118 VAL A O 1
ATOM 980 N N . PHE A 1 119 ? 2.205 -1.31 -11.109 1 98 119 PHE A N 1
ATOM 981 C CA . PHE A 1 119 ? 1.279 -1.552 -10.008 1 98 119 PHE A CA 1
ATOM 982 C C . PHE A 1 119 ? -0.164 -1.5 -10.492 1 98 119 PHE A C 1
ATOM 984 O O . PHE A 1 119 ? -1.074 -1.966 -9.805 1 98 119 PHE A O 1
ATOM 991 N N . SER A 1 120 ? -0.406 -0.979 -11.656 1 96.88 120 SER A N 1
ATOM 992 C CA . SER A 1 120 ? -1.72 -0.511 -12.086 1 96.88 120 SER A CA 1
ATOM 993 C C . SER A 1 120 ? -2.725 -1.657 -12.141 1 96.88 120 SER A C 1
ATOM 995 O O . SER A 1 120 ? -3.924 -1.447 -11.961 1 96.88 120 SER A O 1
ATOM 997 N N . ASP A 1 121 ? -2.303 -2.869 -12.352 1 96.44 121 ASP A N 1
ATOM 998 C CA . ASP A 1 121 ? -3.24 -3.977 -12.516 1 96.44 121 ASP A CA 1
ATOM 999 C C . ASP A 1 121 ? -3.35 -4.797 -11.227 1 96.44 121 ASP A C 1
ATOM 1001 O O . ASP A 1 121 ? -4.102 -5.77 -11.172 1 96.44 121 ASP A O 1
ATOM 1005 N N . VAL A 1 122 ? -2.65 -4.445 -10.219 1 98.12 122 VAL A N 1
ATOM 1006 C CA . VAL A 1 122 ? -2.557 -5.223 -8.984 1 98.12 122 VAL A CA 1
ATOM 1007 C C . VAL A 1 122 ? -3.938 -5.336 -8.344 1 98.12 122 VAL A C 1
ATOM 1009 O O . VAL A 1 122 ? -4.371 -6.434 -7.98 1 98.12 122 VAL A O 1
ATOM 1012 N N . PRO A 1 123 ? -4.684 -4.199 -8.203 1 98.38 123 PRO A N 1
ATOM 1013 C CA . PRO A 1 123 ? -6.008 -4.34 -7.59 1 98.38 123 PRO A CA 1
ATOM 1014 C C . PRO A 1 123 ? -6.914 -5.301 -8.359 1 98.38 123 PRO A C 1
ATOM 1016 O O . PRO A 1 123 ? -7.609 -6.121 -7.758 1 98.38 123 PRO A O 1
ATOM 1019 N N . ASP A 1 124 ? -6.879 -5.238 -9.695 1 97.31 124 ASP A N 1
ATOM 1020 C CA . ASP A 1 124 ? -7.691 -6.137 -10.508 1 97.31 124 ASP A CA 1
ATOM 1021 C C . ASP A 1 124 ? -7.309 -7.594 -10.258 1 97.31 124 ASP A C 1
ATOM 1023 O O . ASP A 1 124 ? -8.18 -8.461 -10.148 1 97.31 124 ASP A O 1
ATOM 1027 N N . SER A 1 125 ? -6.012 -7.879 -10.219 1 98.06 125 SER A N 1
ATOM 1028 C CA . SER A 1 125 ? -5.523 -9.234 -9.961 1 98.06 125 SER A CA 1
ATOM 1029 C C . SER A 1 125 ? -6.059 -9.766 -8.641 1 98.06 125 SER A C 1
ATOM 1031 O O . SER A 1 125 ? -6.473 -10.93 -8.555 1 98.06 125 SER A O 1
ATOM 1033 N N . ILE A 1 126 ? -6.113 -8.938 -7.609 1 98.69 126 ILE A N 1
ATOM 1034 C CA . ILE A 1 126 ? -6.566 -9.359 -6.289 1 98.69 126 ILE A CA 1
ATOM 1035 C C . ILE A 1 126 ? -8.078 -9.602 -6.316 1 98.69 126 ILE A C 1
ATOM 1037 O O . ILE A 1 126 ? -8.57 -10.547 -5.699 1 98.69 126 ILE A O 1
ATOM 1041 N N . PHE A 1 127 ? -8.812 -8.797 -7.035 1 98.38 127 PHE A N 1
ATOM 1042 C CA . PHE A 1 127 ? -10.25 -9 -7.133 1 98.38 127 PHE A CA 1
ATOM 1043 C C . PHE A 1 127 ? -10.57 -10.273 -7.898 1 98.38 127 PHE A C 1
ATOM 1045 O O . PHE A 1 127 ? -11.562 -10.953 -7.602 1 98.38 127 PHE A O 1
ATOM 1052 N N . ILE A 1 128 ? -9.766 -10.578 -8.898 1 98.06 128 ILE A N 1
ATOM 1053 C CA . ILE A 1 128 ? -9.938 -11.852 -9.602 1 98.06 128 ILE A CA 1
ATOM 1054 C C . ILE A 1 128 ? -9.695 -13.008 -8.633 1 98.06 128 ILE A C 1
ATOM 1056 O O . ILE A 1 128 ? -10.477 -13.961 -8.586 1 98.06 128 ILE A O 1
ATOM 1060 N N . LEU A 1 129 ? -8.586 -12.93 -7.852 1 98.25 129 LEU A N 1
ATOM 1061 C CA . LEU A 1 129 ? -8.32 -13.938 -6.828 1 98.25 129 LEU A CA 1
ATOM 1062 C C . LEU A 1 129 ? -9.523 -14.094 -5.898 1 98.25 129 LEU A C 1
ATOM 1064 O O . LEU A 1 129 ? -9.914 -15.211 -5.57 1 98.25 129 LEU A O 1
ATOM 1068 N N . LYS A 1 130 ? -10.078 -12.961 -5.465 1 98.38 130 LYS A N 1
ATOM 1069 C CA . LYS A 1 130 ? -11.25 -12.984 -4.594 1 98.38 130 LYS A CA 1
ATOM 1070 C C . LYS A 1 130 ? -12.383 -13.797 -5.211 1 98.38 130 LYS A C 1
ATOM 1072 O O . LYS A 1 130 ? -13.016 -14.602 -4.527 1 98.38 130 LYS A O 1
ATOM 1077 N N . LYS A 1 131 ? -12.617 -13.539 -6.512 1 97.19 131 LYS A N 1
ATOM 1078 C CA . LYS A 1 131 ? -13.688 -14.25 -7.207 1 97.19 131 LYS A CA 1
ATOM 1079 C C . LYS A 1 131 ? -13.469 -15.758 -7.164 1 97.19 131 LYS A C 1
ATOM 1081 O O . LYS A 1 131 ? -14.398 -16.516 -6.891 1 97.19 131 LYS A O 1
ATOM 1086 N N . TYR A 1 132 ? -12.258 -16.188 -7.375 1 97.19 132 TYR A N 1
ATOM 1087 C CA . TYR A 1 132 ? -11.945 -17.609 -7.414 1 97.19 132 TYR A CA 1
ATOM 1088 C C . TYR A 1 132 ? -11.953 -18.219 -6.012 1 97.19 132 TYR A C 1
ATOM 1090 O O . TYR A 1 132 ? -12.352 -19.359 -5.82 1 97.19 132 TYR A O 1
ATOM 1098 N N . LEU A 1 133 ? -11.57 -17.438 -5.035 1 97.56 133 LEU A N 1
ATOM 1099 C CA . LEU A 1 133 ? -11.391 -17.969 -3.686 1 97.56 133 LEU A CA 1
ATOM 1100 C C . LEU A 1 133 ? -12.711 -17.984 -2.932 1 97.56 133 LEU A C 1
ATOM 1102 O O . LEU A 1 133 ? -12.883 -18.734 -1.975 1 97.56 133 LEU A O 1
ATOM 1106 N N . GLU A 1 134 ? -13.633 -17.109 -3.291 1 96.88 134 GLU A N 1
ATOM 1107 C CA . GLU A 1 134 ? -14.93 -17.062 -2.623 1 96.88 134 GLU A CA 1
ATOM 1108 C C . GLU A 1 134 ? -16 -17.797 -3.424 1 96.88 134 GLU A C 1
ATOM 1110 O O . GLU A 1 134 ? -17.141 -17.922 -2.982 1 96.88 134 GLU A O 1
ATOM 1115 N N . SER A 1 135 ? -15.688 -18.281 -4.59 1 85.88 135 SER A N 1
ATOM 1116 C CA . SER A 1 135 ? -16.625 -19.062 -5.391 1 85.88 135 SER A CA 1
ATOM 1117 C C . SER A 1 135 ? -16.719 -20.5 -4.879 1 85.88 135 SER A C 1
ATOM 1119 O O . SER A 1 135 ? -15.781 -21.016 -4.277 1 85.88 135 SER A O 1
ATOM 1121 N N . MET B 1 1 ? -10.742 -2.551 1.632 1 98.25 1 MET B N 1
ATOM 1122 C CA . MET B 1 1 ? -9.633 -2.418 0.691 1 98.25 1 MET B CA 1
ATOM 1123 C C . MET B 1 1 ? -8.758 -1.225 1.049 1 98.25 1 MET B C 1
ATOM 1125 O O . MET B 1 1 ? -9.234 -0.244 1.619 1 98.25 1 MET B O 1
ATOM 1129 N N . GLU B 1 2 ? -7.434 -1.277 0.75 1 98.81 2 GLU B N 1
ATOM 1130 C CA . GLU B 1 2 ? -6.477 -0.256 1.163 1 98.81 2 GLU B CA 1
ATOM 1131 C C . GLU B 1 2 ? -5.359 -0.096 0.133 1 98.81 2 GLU B C 1
ATOM 1133 O O . GLU B 1 2 ? -4.832 -1.086 -0.375 1 98.81 2 GLU B O 1
ATOM 1138 N N . PHE B 1 3 ? -5.082 1.147 -0.239 1 98.94 3 PHE B N 1
ATOM 1139 C CA . PHE B 1 3 ? -3.889 1.522 -0.987 1 98.94 3 PHE B CA 1
ATOM 1140 C C . PHE B 1 3 ? -2.84 2.131 -0.064 1 98.94 3 PHE B C 1
ATOM 1142 O O . PHE B 1 3 ? -3.178 2.83 0.894 1 98.94 3 PHE B O 1
ATOM 1149 N N . SER B 1 4 ? -1.597 1.938 -0.375 1 98.94 4 SER B N 1
ATOM 1150 C CA . SER B 1 4 ? -0.549 2.652 0.348 1 98.94 4 SER B CA 1
ATOM 1151 C C . SER B 1 4 ? 0.647 2.938 -0.554 1 98.94 4 SER B C 1
ATOM 1153 O O . SER B 1 4 ? 0.843 2.262 -1.567 1 98.94 4 SER B O 1
ATOM 1155 N N . PHE B 1 5 ? 1.333 3.93 -0.224 1 98.94 5 PHE B N 1
ATOM 1156 C CA . PHE B 1 5 ? 2.592 4.316 -0.849 1 98.94 5 PHE B CA 1
ATOM 1157 C C . PHE B 1 5 ? 3.617 4.719 0.205 1 98.94 5 PHE B C 1
ATOM 1159 O O . PHE B 1 5 ? 3.281 5.383 1.187 1 98.94 5 PHE B O 1
ATOM 1166 N N . SER B 1 6 ? 4.801 4.32 0.019 1 98.88 6 SER B N 1
ATOM 1167 C CA . SER B 1 6 ? 5.848 4.68 0.97 1 98.88 6 SER B CA 1
ATOM 1168 C C . SER B 1 6 ? 7.133 5.07 0.253 1 98.88 6 SER B C 1
ATOM 1170 O O . SER B 1 6 ? 7.391 4.621 -0.866 1 98.88 6 SER B O 1
ATOM 1172 N N . LEU B 1 7 ? 7.895 5.801 0.886 1 98.88 7 LEU B N 1
ATOM 1173 C CA . LEU B 1 7 ? 9.133 6.355 0.342 1 98.88 7 LEU B CA 1
ATOM 1174 C C . LEU B 1 7 ? 10.148 6.613 1.449 1 98.88 7 LEU B C 1
ATOM 1176 O O . LEU B 1 7 ? 9.789 7.117 2.518 1 98.88 7 LEU B O 1
ATOM 1180 N N . LYS B 1 8 ? 11.359 6.301 1.218 1 98.69 8 LYS B N 1
ATOM 1181 C CA . LYS B 1 8 ? 12.438 6.641 2.143 1 98.69 8 LYS B CA 1
ATOM 1182 C C . LYS B 1 8 ? 12.828 8.109 2.021 1 98.69 8 LYS B C 1
ATOM 1184 O O . LYS B 1 8 ? 13 8.625 0.915 1 98.69 8 LYS B O 1
ATOM 1189 N N . ILE B 1 9 ? 12.93 8.766 3.104 1 98.69 9 ILE B N 1
ATOM 1190 C CA . ILE B 1 9 ? 13.297 10.172 3.152 1 98.69 9 ILE B CA 1
ATOM 1191 C C . ILE B 1 9 ? 14.438 10.383 4.148 1 98.69 9 ILE B C 1
ATOM 1193 O O . ILE B 1 9 ? 14.422 9.812 5.242 1 98.69 9 ILE B O 1
ATOM 1197 N N . GLN B 1 10 ? 15.438 11.117 3.799 1 98.38 10 GLN B N 1
ATOM 1198 C CA . GLN B 1 10 ? 16.562 11.422 4.672 1 98.38 10 GLN B CA 1
ATOM 1199 C C . GLN B 1 10 ? 16.219 12.539 5.648 1 98.38 10 GLN B C 1
ATOM 1201 O O . GLN B 1 10 ? 16.5 13.711 5.391 1 98.38 10 GLN B O 1
ATOM 1206 N N . THR B 1 11 ? 15.664 12.203 6.746 1 98.5 11 THR B N 1
ATOM 1207 C CA . THR B 1 11 ? 15.25 13.117 7.805 1 98.5 11 THR B CA 1
ATOM 1208 C C . THR B 1 11 ? 15.055 12.367 9.117 1 98.5 11 THR B C 1
ATOM 1210 O O . THR B 1 11 ? 15.195 11.141 9.172 1 98.5 11 THR B O 1
ATOM 1213 N N . THR B 1 12 ? 14.789 13.023 10.227 1 98.25 12 THR B N 1
ATOM 1214 C CA . THR B 1 12 ? 14.484 12.398 11.5 1 98.25 12 THR B CA 1
ATOM 1215 C C . THR B 1 12 ? 12.977 12.297 11.711 1 98.25 12 THR B C 1
ATOM 1217 O O . THR B 1 12 ? 12.211 13.023 11.078 1 98.25 12 THR B O 1
ATOM 1220 N N . LYS B 1 13 ? 12.625 11.383 12.547 1 98.56 13 LYS B N 1
ATOM 1221 C CA . LYS B 1 13 ? 11.203 11.242 12.836 1 98.56 13 LYS B CA 1
ATOM 1222 C C . LYS B 1 13 ? 10.641 12.516 13.461 1 98.56 13 LYS B C 1
ATOM 1224 O O . LYS B 1 13 ? 9.477 12.859 13.234 1 98.56 13 LYS B O 1
ATOM 1229 N N . GLU B 1 14 ? 11.445 13.273 14.195 1 98.25 14 GLU B N 1
ATOM 1230 C CA . GLU B 1 14 ? 11 14.516 14.828 1 98.25 14 GLU B CA 1
ATOM 1231 C C . GLU B 1 14 ? 10.703 15.586 13.781 1 98.25 14 GLU B C 1
ATOM 1233 O O . GLU B 1 14 ? 9.68 16.266 13.867 1 98.25 14 GLU B O 1
ATOM 1238 N N . GLU B 1 15 ? 11.547 15.711 12.828 1 98.12 15 GLU B N 1
ATOM 1239 C CA . GLU B 1 15 ? 11.328 16.688 11.766 1 98.12 15 GLU B CA 1
ATOM 1240 C C . GLU B 1 15 ? 10.102 16.328 10.93 1 98.12 15 GLU B C 1
ATOM 1242 O O . GLU B 1 15 ? 9.297 17.203 10.602 1 98.12 15 GLU B O 1
ATOM 1247 N N . ALA B 1 16 ? 10.008 15.086 10.578 1 98.62 16 ALA B N 1
ATOM 1248 C CA . ALA B 1 16 ? 8.844 14.633 9.812 1 98.62 16 ALA B CA 1
ATOM 1249 C C . ALA B 1 16 ? 7.551 14.883 10.586 1 98.62 16 ALA B C 1
ATOM 1251 O O . ALA B 1 16 ? 6.555 15.328 10.016 1 98.62 16 ALA B O 1
ATOM 1252 N N . TRP B 1 17 ? 7.609 14.594 11.891 1 98.75 17 TRP B N 1
ATOM 1253 C CA . TRP B 1 17 ? 6.422 14.711 12.734 1 98.75 17 TRP B CA 1
ATOM 1254 C C . TRP B 1 17 ? 5.926 16.156 12.773 1 98.75 17 TRP B C 1
ATOM 1256 O O . TRP B 1 17 ? 4.719 16.391 12.844 1 98.75 17 TRP B O 1
ATOM 1266 N N . GLU B 1 18 ? 6.762 17.062 12.703 1 98.19 18 GLU B N 1
ATOM 1267 C CA . GLU B 1 18 ? 6.379 18.484 12.703 1 98.19 18 GLU B CA 1
ATOM 1268 C C . GLU B 1 18 ? 5.441 18.797 11.547 1 98.19 18 GLU B C 1
ATOM 1270 O O . GLU B 1 18 ? 4.508 19.594 11.695 1 98.19 18 GLU B O 1
ATOM 1275 N N . TYR B 1 19 ? 5.637 18.188 10.422 1 98.31 19 TYR B N 1
ATOM 1276 C CA . TYR B 1 19 ? 4.809 18.422 9.25 1 98.31 19 TYR B CA 1
ATOM 1277 C C . TYR B 1 19 ? 3.447 17.75 9.398 1 98.31 19 TYR B C 1
ATOM 1279 O O . TYR B 1 19 ? 2.512 18.062 8.656 1 98.31 19 TYR B O 1
ATOM 1287 N N . TYR B 1 20 ? 3.359 16.812 10.32 1 98.56 20 TYR B N 1
ATOM 1288 C CA . TYR B 1 20 ? 2.086 16.141 10.57 1 98.56 20 TYR B CA 1
ATOM 1289 C C . TYR B 1 20 ? 1.321 16.828 11.695 1 98.56 20 TYR B C 1
ATOM 1291 O O . TYR B 1 20 ? 0.142 17.141 11.547 1 98.56 20 TYR B O 1
ATOM 1299 N N . ALA B 1 21 ? 1.995 17.141 12.766 1 98.44 21 ALA B N 1
ATOM 1300 C CA . ALA B 1 21 ? 1.335 17.609 13.984 1 98.44 21 ALA B CA 1
ATOM 1301 C C . ALA B 1 21 ? 0.952 19.078 13.867 1 98.44 21 ALA B C 1
ATOM 1303 O O . ALA B 1 21 ? 0.03 19.547 14.547 1 98.44 21 ALA B O 1
ATOM 1304 N N . ASN B 1 22 ? 1.662 19.844 13.109 1 98.06 22 ASN B N 1
ATOM 1305 C CA . ASN B 1 22 ? 1.314 21.234 12.812 1 98.06 22 ASN B CA 1
ATOM 1306 C C . ASN B 1 22 ? 0.414 21.344 11.586 1 98.06 22 ASN B C 1
ATOM 1308 O O . ASN B 1 22 ? 0.898 21.344 10.453 1 98.06 22 ASN B O 1
ATOM 1312 N N . ILE B 1 23 ? -0.841 21.516 11.734 1 98 23 ILE B N 1
ATOM 1313 C CA . ILE B 1 23 ? -1.803 21.422 10.648 1 98 23 ILE B CA 1
ATOM 1314 C C . ILE B 1 23 ? -1.58 22.562 9.656 1 98 23 ILE B C 1
ATOM 1316 O O . ILE B 1 23 ? -1.997 22.484 8.5 1 98 23 ILE B O 1
ATOM 1320 N N . GLU B 1 24 ? -0.934 23.656 10.078 1 96.94 24 GLU B N 1
ATOM 1321 C CA . GLU B 1 24 ? -0.616 24.734 9.156 1 96.94 24 GLU B CA 1
ATOM 1322 C C . GLU B 1 24 ? 0.382 24.297 8.094 1 96.94 24 GLU B C 1
ATOM 1324 O O . GLU B 1 24 ? 0.447 24.875 7.012 1 96.94 24 GLU B O 1
ATOM 1329 N N . LYS B 1 25 ? 1.088 23.25 8.359 1 97.62 25 LYS B N 1
ATOM 1330 C CA . LYS B 1 25 ? 2.086 22.75 7.418 1 97.62 25 LYS B CA 1
ATOM 1331 C C . LYS B 1 25 ? 1.46 21.797 6.41 1 97.62 25 LYS B C 1
ATOM 1333 O O . LYS B 1 25 ? 2.115 21.375 5.453 1 97.62 25 LYS B O 1
ATOM 1338 N N . TRP B 1 26 ? 0.209 21.469 6.652 1 97.81 26 TRP B N 1
ATOM 1339 C CA . TRP B 1 26 ? -0.488 20.625 5.688 1 97.81 26 TRP B CA 1
ATOM 1340 C C . TRP B 1 26 ? -0.586 21.328 4.332 1 97.81 26 TRP B C 1
ATOM 1342 O O . TRP B 1 26 ? -0.639 20.656 3.291 1 97.81 26 TRP B O 1
ATOM 1352 N N . TYR B 1 27 ? -0.583 22.672 4.332 1 97.31 27 TYR B N 1
ATOM 1353 C CA . TYR B 1 27 ? -0.639 23.438 3.098 1 97.31 27 TYR B CA 1
ATOM 1354 C C . TYR B 1 27 ? 0.586 23.172 2.23 1 97.31 27 TYR B C 1
ATOM 1356 O O . TYR B 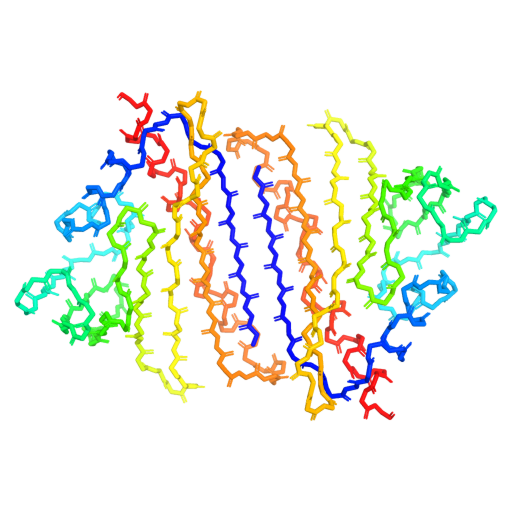1 27 ? 0.575 23.453 1.028 1 97.31 27 TYR B O 1
ATOM 1364 N N . THR B 1 28 ? 1.559 22.609 2.84 1 95.69 28 THR B N 1
ATOM 1365 C CA . THR B 1 28 ? 2.801 22.344 2.123 1 95.69 28 THR B CA 1
ATOM 1366 C C . THR B 1 28 ? 2.68 21.078 1.277 1 95.69 28 THR B C 1
ATOM 1368 O O . THR B 1 28 ? 3.102 21.062 0.12 1 95.69 28 THR B O 1
ATOM 1371 N N . TRP B 1 29 ? 2.061 20.078 1.758 1 96.5 29 TRP B N 1
ATOM 1372 C CA . TRP B 1 29 ? 2.137 18.781 1.084 1 96.5 29 TRP B CA 1
ATOM 1373 C C . TRP B 1 29 ? 0.758 18.344 0.612 1 96.5 29 TRP B C 1
ATOM 1375 O O . TRP B 1 29 ? 0.638 17.359 -0.127 1 96.5 29 TRP B O 1
ATOM 1385 N N . GLU B 1 30 ? -0.275 18.984 1.125 1 95.56 30 GLU B N 1
ATOM 1386 C CA . GLU B 1 30 ? -1.601 18.812 0.539 1 95.56 30 GLU B CA 1
ATOM 1387 C C . GLU B 1 30 ? -1.902 19.906 -0.479 1 95.56 30 GLU B C 1
ATOM 1389 O O . GLU B 1 30 ? -2.482 20.938 -0.135 1 95.56 30 GLU B O 1
ATOM 1394 N N . GLU B 1 31 ? -1.712 19.656 -1.686 1 93.69 31 GLU B N 1
ATOM 1395 C CA . GLU B 1 31 ? -1.682 20.703 -2.715 1 93.69 31 GLU B CA 1
ATOM 1396 C C . GLU B 1 31 ? -3.074 21.266 -2.961 1 93.69 31 GLU B C 1
ATOM 1398 O O . GLU B 1 31 ? -3.213 22.438 -3.355 1 93.69 31 GLU B O 1
ATOM 1403 N N . ASP B 1 32 ? -4.07 20.547 -2.732 1 94.94 32 ASP B N 1
ATOM 1404 C CA . ASP B 1 32 ? -5.426 21 -3.025 1 94.94 32 ASP B CA 1
ATOM 1405 C C . ASP B 1 32 ? -6.105 21.547 -1.773 1 94.94 32 ASP B C 1
ATOM 1407 O O . ASP B 1 32 ? -7.301 21.859 -1.791 1 94.94 32 ASP B O 1
ATOM 1411 N N . LEU B 1 33 ? -5.367 21.734 -0.717 1 97.06 33 LEU B N 1
ATOM 1412 C CA . LEU B 1 33 ? -5.938 22.188 0.548 1 97.06 33 LEU B CA 1
ATOM 1413 C C . LEU B 1 33 ? -6.176 23.703 0.529 1 97.06 33 LEU B C 1
ATOM 1415 O O . LEU B 1 33 ? -5.246 24.484 0.298 1 97.06 33 LEU B O 1
ATOM 1419 N N . LYS B 1 34 ? -7.355 24.141 0.811 1 97.44 34 LYS B N 1
ATOM 1420 C CA . LYS B 1 34 ? -7.73 25.562 0.832 1 97.44 34 LYS B CA 1
ATOM 1421 C C . LYS B 1 34 ? -7.793 26.094 2.26 1 97.44 34 LYS B C 1
ATOM 1423 O O . LYS B 1 34 ? -7.414 27.234 2.521 1 97.44 34 LYS B O 1
ATOM 1428 N N . ASN B 1 35 ? -8.359 25.281 3.061 1 97.81 35 ASN B N 1
ATOM 1429 C CA . ASN B 1 35 ? -8.516 25.656 4.461 1 97.81 35 ASN B CA 1
ATOM 1430 C C . ASN B 1 35 ? -8.555 24.422 5.367 1 97.81 35 ASN B C 1
ATOM 1432 O O . ASN B 1 35 ? -9.031 23.359 4.965 1 97.81 35 ASN B O 1
ATOM 1436 N N . ILE B 1 36 ? -8.086 24.625 6.613 1 98.19 36 ILE B N 1
ATOM 1437 C CA . ILE B 1 36 ? -8.141 23.531 7.586 1 98.19 36 ILE B CA 1
ATOM 1438 C C . ILE B 1 36 ? -8.219 24.109 9 1 98.19 36 ILE B C 1
ATOM 1440 O O . ILE B 1 36 ? -7.598 25.125 9.297 1 98.19 36 ILE B O 1
ATOM 1444 N N . THR B 1 37 ? -8.961 23.453 9.812 1 98.56 37 THR B N 1
ATOM 1445 C CA . THR B 1 37 ? -9.047 23.797 11.227 1 98.56 37 THR B CA 1
ATOM 1446 C C . THR B 1 37 ? -8.93 22.531 12.086 1 98.56 37 THR B C 1
ATOM 1448 O O . THR B 1 37 ? -9.125 21.422 11.594 1 98.56 37 THR B O 1
ATOM 1451 N N . LEU B 1 38 ? -8.578 22.656 13.289 1 98.62 38 LEU B N 1
ATOM 1452 C CA . LEU B 1 38 ? -8.531 21.609 14.297 1 98.62 38 LEU B CA 1
ATOM 1453 C C . LEU B 1 38 ? -8.961 22.141 15.664 1 98.62 38 LEU B C 1
ATOM 1455 O O . LEU B 1 38 ? -8.422 23.141 16.141 1 98.62 38 LEU B O 1
ATOM 1459 N N . LYS B 1 39 ? -9.961 21.547 16.141 1 98.19 39 LYS B N 1
ATOM 1460 C CA . LYS B 1 39 ? -10.391 21.938 17.484 1 98.19 39 LYS B CA 1
ATOM 1461 C C . LYS B 1 39 ? -9.508 21.297 18.547 1 98.19 39 LYS B C 1
ATOM 1463 O O . LYS B 1 39 ? -9.461 20.078 18.688 1 98.19 39 LYS B O 1
ATOM 1468 N N . GLY B 1 40 ? -8.891 22.172 19.234 1 97.19 40 GLY B N 1
ATOM 1469 C CA . GLY B 1 40 ? -8.023 21.672 20.281 1 97.19 40 GLY B CA 1
ATOM 1470 C C . GLY B 1 40 ? -6.648 21.266 19.781 1 97.19 40 GLY B C 1
ATOM 1471 O O . GLY B 1 40 ? -6.137 21.844 18.828 1 97.19 40 GLY B O 1
ATOM 1472 N N . ASN B 1 41 ? -6.008 20.281 20.5 1 98 41 ASN B N 1
ATOM 1473 C CA . ASN B 1 41 ? -4.652 19.828 20.188 1 98 41 ASN B CA 1
ATOM 1474 C C . ASN B 1 41 ? -4.66 18.719 19.141 1 98 41 ASN B C 1
ATOM 1476 O O . ASN B 1 41 ? -5.707 18.141 18.844 1 98 41 ASN B O 1
ATOM 1480 N N . PHE B 1 42 ? -3.506 18.469 18.609 1 98.62 42 PHE B N 1
ATOM 1481 C CA . PHE B 1 42 ? -3.334 17.344 17.703 1 98.62 42 PHE B CA 1
ATOM 1482 C C . PHE B 1 42 ? -3.252 16.031 18.469 1 98.62 42 PHE B C 1
ATOM 1484 O O . PHE B 1 42 ? -2.158 15.555 18.781 1 98.62 42 PHE B O 1
ATOM 1491 N N . GLU B 1 43 ? -4.363 15.438 18.719 1 98.56 43 GLU B N 1
ATOM 1492 C CA . GLU B 1 43 ? -4.441 14.219 19.516 1 98.56 43 GLU B CA 1
ATOM 1493 C C . GLU B 1 43 ? -5.652 13.375 19.125 1 98.56 43 GLU B C 1
ATOM 1495 O O . GLU B 1 43 ? -6.555 13.867 18.438 1 98.56 43 GLU B O 1
ATOM 1500 N N . THR B 1 44 ? -5.617 12.133 19.594 1 98.81 44 THR B N 1
ATOM 1501 C CA . THR B 1 44 ? -6.699 11.203 19.266 1 98.81 44 THR B CA 1
ATOM 1502 C C . THR B 1 44 ? -8.039 11.766 19.734 1 98.81 44 THR B C 1
ATOM 1504 O O . THR B 1 44 ? -8.172 12.227 20.875 1 98.81 44 THR B O 1
ATOM 1507 N N . GLY B 1 45 ? -8.93 11.789 18.812 1 98.56 45 GLY B N 1
ATOM 1508 C CA . GLY B 1 45 ? -10.273 12.242 19.141 1 98.56 45 GLY B CA 1
ATOM 1509 C C . GLY B 1 45 ? -10.555 13.664 18.672 1 98.56 45 GLY B C 1
ATOM 1510 O O . GLY B 1 45 ? -11.711 14.078 18.594 1 98.56 45 GLY B O 1
ATOM 1511 N N . SER B 1 46 ? -9.562 14.531 18.375 1 98.75 46 SER B N 1
ATOM 1512 C CA . SER B 1 46 ? -9.75 15.906 17.906 1 98.75 46 SER B CA 1
ATOM 1513 C C . SER B 1 46 ? -10.461 15.938 16.562 1 98.75 46 SER B C 1
ATOM 1515 O O . SER B 1 46 ? -10.297 15.031 15.742 1 98.75 46 SER B O 1
ATOM 1517 N N . LYS B 1 47 ? -11.211 16.938 16.406 1 98.69 47 LYS B N 1
ATOM 1518 C CA . LYS B 1 47 ? -11.992 17.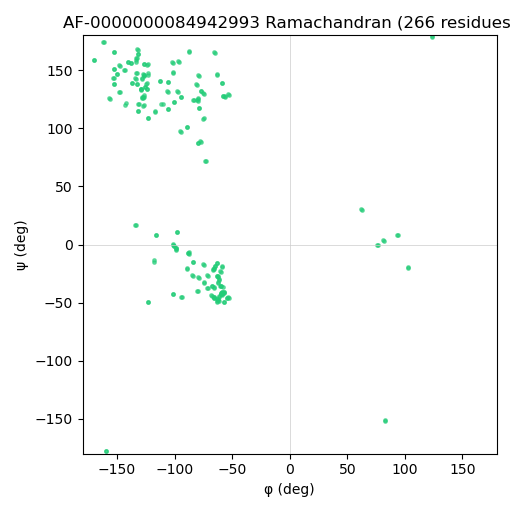109 15.18 1 98.69 47 LYS B CA 1
ATOM 1519 C C . LYS B 1 47 ? -11.688 18.453 14.516 1 98.69 47 LYS B C 1
ATOM 1521 O O . LYS B 1 47 ? -11.211 19.375 15.172 1 98.69 47 LYS B O 1
ATOM 1526 N N . GLY B 1 48 ? -11.914 18.453 13.242 1 98.56 48 GLY B N 1
ATOM 1527 C CA . GLY B 1 48 ? -11.703 19.672 12.484 1 98.56 48 GLY B CA 1
ATOM 1528 C C . GLY B 1 48 ? -12.438 19.688 11.156 1 98.56 48 GLY B C 1
ATOM 1529 O O . GLY B 1 48 ? -13.258 18.812 10.891 1 98.56 48 GLY B O 1
ATOM 1530 N N . ILE B 1 49 ? -12.219 20.781 10.422 1 98.44 49 ILE B N 1
ATOM 1531 C CA . ILE B 1 49 ? -12.82 20.969 9.109 1 98.44 49 ILE B CA 1
ATOM 1532 C C . ILE B 1 49 ? -11.734 21.219 8.07 1 98.44 49 ILE B C 1
ATOM 1534 O O . ILE B 1 49 ? -10.781 21.969 8.32 1 98.44 49 ILE B O 1
ATOM 1538 N N . MET B 1 50 ? -11.844 20.562 7.012 1 97.56 50 MET B N 1
ATOM 1539 C CA . MET B 1 50 ? -10.93 20.797 5.895 1 97.56 50 MET B CA 1
ATOM 1540 C C . MET B 1 50 ? -11.695 21.156 4.633 1 97.56 50 MET B C 1
ATOM 1542 O O . MET B 1 50 ? -12.805 20.672 4.414 1 97.56 50 MET B O 1
ATOM 1546 N N . GLU B 1 51 ? -11.086 22 3.814 1 97.19 51 GLU B N 1
ATOM 1547 C CA . GLU B 1 51 ? -11.625 22.406 2.523 1 97.19 51 GLU B CA 1
ATOM 1548 C C . GLU B 1 51 ? -10.609 22.188 1.404 1 97.19 51 GLU B C 1
ATOM 1550 O O . GLU B 1 51 ? -9.516 22.75 1.439 1 97.19 51 GLU B O 1
ATOM 1555 N N . LEU B 1 52 ? -11.023 21.359 0.469 1 95.94 52 LEU B N 1
ATOM 1556 C CA . LEU B 1 52 ? -10.195 21.125 -0.706 1 95.94 52 LEU B CA 1
ATOM 1557 C C . LEU B 1 52 ? -10.719 21.891 -1.912 1 95.94 52 LEU B C 1
ATOM 1559 O O . LEU B 1 52 ? -11.898 22.25 -1.958 1 95.94 52 LEU B O 1
ATOM 1563 N N . GLU B 1 53 ? -9.844 22.109 -2.789 1 95.62 53 GLU B N 1
ATOM 1564 C CA . GLU B 1 53 ? -10.258 22.781 -4.02 1 95.62 53 GLU B CA 1
ATOM 1565 C C . GLU B 1 53 ? -11.391 22.031 -4.707 1 95.62 53 GLU B C 1
ATOM 1567 O O . GLU B 1 53 ? -11.305 20.812 -4.898 1 95.62 53 GLU B O 1
ATOM 1572 N N . GLY B 1 54 ? -12.508 22.734 -5.027 1 93.19 54 GLY B N 1
ATOM 1573 C CA . GLY B 1 54 ? -13.609 22.172 -5.797 1 93.19 54 GLY B CA 1
ATOM 1574 C C . GLY B 1 54 ? -14.555 21.344 -4.961 1 93.19 54 GLY B C 1
ATOM 1575 O O . GLY B 1 54 ? -15.469 20.703 -5.496 1 93.19 54 GLY B O 1
ATOM 1576 N N . MET B 1 55 ? -14.336 21.266 -3.668 1 92.38 55 MET B N 1
ATOM 1577 C CA . MET B 1 55 ? -15.18 20.484 -2.773 1 92.38 55 MET B CA 1
ATOM 1578 C C . MET B 1 55 ? -15.688 21.344 -1.615 1 92.38 55 MET B C 1
ATOM 1580 O O . MET B 1 55 ? -15.023 22.297 -1.213 1 92.38 55 MET B O 1
ATOM 1584 N N . PRO B 1 56 ? -16.859 21.031 -1.218 1 94.56 56 PRO B N 1
ATOM 1585 C CA . PRO B 1 56 ? -17.328 21.719 -0.01 1 94.56 56 PRO B CA 1
ATOM 1586 C C . PRO B 1 56 ? -16.5 21.359 1.227 1 94.56 56 PRO B C 1
ATOM 1588 O O . PRO B 1 56 ? -15.789 20.344 1.226 1 94.56 56 PRO B O 1
ATOM 1591 N N . PRO B 1 57 ? -16.594 22.109 2.328 1 97.12 57 PRO B N 1
ATOM 1592 C CA . PRO B 1 57 ? -15.914 21.766 3.576 1 97.12 57 PRO B CA 1
ATOM 1593 C C . PRO B 1 57 ? -16.328 20.391 4.113 1 97.12 57 PRO B C 1
ATOM 1595 O O . PRO B 1 57 ? -17.5 20.031 4.016 1 97.12 57 PRO B O 1
ATOM 1598 N N . MET B 1 58 ? -15.391 19.672 4.598 1 96.56 58 MET B N 1
ATOM 1599 C CA . MET B 1 58 ? -15.617 18.328 5.121 1 96.56 58 MET B CA 1
ATOM 1600 C C . MET B 1 58 ? -15.125 18.203 6.559 1 96.56 58 MET B C 1
ATOM 1602 O O . MET B 1 58 ? -14.078 18.75 6.906 1 96.56 58 MET B O 1
ATOM 1606 N N . GLU B 1 59 ? -15.828 17.609 7.297 1 98.25 59 GLU B N 1
ATOM 1607 C CA . GLU B 1 59 ? -15.383 17.297 8.648 1 98.25 59 GLU B CA 1
ATOM 1608 C C . GLU B 1 59 ? -14.43 16.109 8.656 1 98.25 59 GLU B C 1
ATOM 1610 O O . GLU B 1 59 ? -14.586 15.172 7.867 1 98.25 59 GLU B O 1
ATOM 1615 N N . TYR B 1 60 ? -13.453 16.172 9.578 1 98.44 60 TYR B N 1
ATOM 1616 C CA . TYR B 1 60 ? -12.578 15.023 9.812 1 98.44 60 TYR B CA 1
ATOM 1617 C C . TYR B 1 60 ? -12.281 14.859 11.297 1 98.44 60 TYR B C 1
ATOM 1619 O O . TYR B 1 60 ? -12.5 15.789 12.086 1 98.44 60 TYR B O 1
ATOM 1627 N N . GLU B 1 61 ? -11.922 13.656 11.641 1 98.75 61 GLU B N 1
ATOM 1628 C CA . GLU B 1 61 ? -11.547 13.32 13.016 1 98.75 61 GLU B CA 1
ATOM 1629 C C . GLU B 1 61 ? -10.211 12.594 13.062 1 98.75 61 GLU B C 1
ATOM 1631 O O . GLU B 1 61 ? -9.953 11.695 12.258 1 98.75 61 GLU B O 1
ATOM 1636 N N . LEU B 1 62 ? -9.328 13.031 14.008 1 98.88 62 LEU B N 1
ATOM 1637 C CA . LEU B 1 62 ? -8.148 12.227 14.312 1 98.88 62 LEU B CA 1
ATOM 1638 C C . LEU B 1 62 ? -8.523 11.008 15.156 1 98.88 62 LEU B C 1
ATOM 1640 O O . LEU B 1 62 ? -8.789 11.133 16.344 1 98.88 62 LEU B O 1
ATOM 1644 N N . THR B 1 63 ? -8.453 9.898 14.484 1 98.88 63 THR B N 1
ATOM 1645 C CA . THR B 1 63 ? -8.938 8.703 15.164 1 98.88 63 THR B CA 1
ATOM 1646 C C . THR B 1 63 ? -7.824 8.031 15.961 1 98.88 63 THR B C 1
ATOM 1648 O O . THR B 1 63 ? -8.086 7.25 16.875 1 98.88 63 THR B O 1
ATOM 1651 N N . HIS B 1 64 ? -6.613 8.297 15.648 1 98.88 64 HIS B N 1
ATOM 1652 C CA . HIS B 1 64 ? -5.438 7.742 16.312 1 98.88 64 HIS B CA 1
ATOM 1653 C C . HIS B 1 64 ? -4.219 8.633 16.109 1 98.88 64 HIS B C 1
ATOM 1655 O O . HIS B 1 64 ? -3.936 9.062 14.984 1 98.88 64 HIS B O 1
ATOM 1661 N N . VAL B 1 65 ? -3.623 9 17.172 1 98.88 65 VAL B N 1
ATOM 1662 C CA . VAL B 1 65 ? -2.389 9.773 17.125 1 98.88 65 VAL B CA 1
ATOM 1663 C C . VAL B 1 65 ? -1.349 9.156 18.047 1 98.88 65 VAL B C 1
ATOM 1665 O O . VAL B 1 65 ? -1.605 8.977 19.25 1 98.88 65 VAL B O 1
ATOM 1668 N N . LYS B 1 66 ? -0.302 8.797 17.562 1 98.88 66 LYS B N 1
ATOM 1669 C CA . LYS B 1 66 ? 0.879 8.359 18.297 1 98.88 66 LYS B CA 1
ATOM 1670 C C . LYS B 1 66 ? 2.102 9.195 17.938 1 98.88 66 LYS B C 1
ATOM 1672 O O . LYS B 1 66 ? 2.66 9.039 16.844 1 98.88 66 LYS B O 1
ATOM 1677 N N . VAL B 1 67 ? 2.502 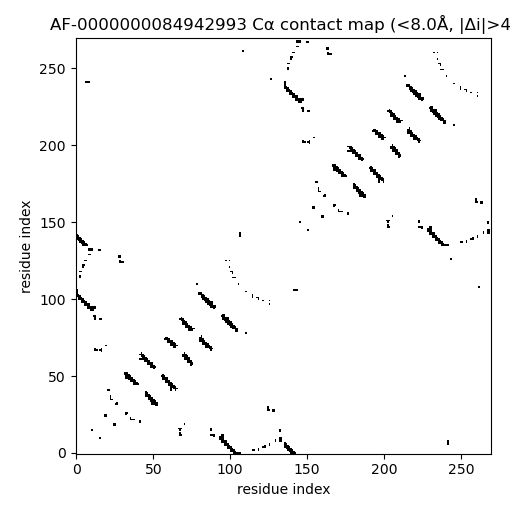9.961 18.781 1 98.69 67 VAL B N 1
ATOM 1678 C CA . VAL B 1 67 ? 3.529 10.977 18.562 1 98.69 67 VAL B CA 1
ATOM 1679 C C . VAL B 1 67 ? 4.77 10.328 17.953 1 98.69 67 VAL B C 1
ATOM 1681 O O . VAL B 1 67 ? 5.203 9.258 18.406 1 98.69 67 VAL B O 1
ATOM 1684 N N . PHE B 1 68 ? 5.293 10.859 16.859 1 98.56 68 PHE B N 1
ATOM 1685 C CA . PHE B 1 68 ? 6.52 10.508 16.156 1 98.56 68 PHE B CA 1
ATOM 1686 C C . PHE B 1 68 ? 6.328 9.234 15.336 1 98.56 68 PHE B C 1
ATOM 1688 O O . PHE B 1 68 ? 7.242 8.805 14.625 1 98.56 68 PHE B O 1
ATOM 1695 N N . GLU B 1 69 ? 5.164 8.664 15.383 1 98.75 69 GLU B N 1
ATOM 1696 C CA . GLU B 1 69 ? 5.016 7.367 14.727 1 98.75 69 GLU B CA 1
ATOM 1697 C C . GLU B 1 69 ? 3.91 7.402 13.68 1 98.75 69 GLU B C 1
ATOM 1699 O O . GLU B 1 69 ? 4.094 6.918 12.555 1 98.75 69 GLU B O 1
ATOM 1704 N N . GLU B 1 70 ? 2.76 7.922 14.117 1 98.94 70 GLU B N 1
ATOM 1705 C CA . GLU B 1 70 ? 1.692 7.848 13.125 1 98.94 70 GLU B CA 1
ATOM 1706 C C . GLU B 1 70 ? 0.479 8.664 13.555 1 98.94 70 GLU B C 1
ATOM 1708 O O . GLU B 1 70 ? 0.316 8.969 14.742 1 98.94 70 GLU B O 1
ATOM 1713 N N . PHE B 1 71 ? -0.333 9.031 12.602 1 98.94 71 PHE B N 1
ATOM 1714 C CA . PHE B 1 71 ? -1.687 9.508 12.859 1 98.94 71 PHE B CA 1
ATOM 1715 C C . PHE B 1 71 ? -2.65 9.023 11.781 1 98.94 71 PHE B C 1
ATOM 1717 O O . PHE B 1 71 ? -2.242 8.766 10.648 1 98.94 71 PHE B O 1
ATOM 1724 N N . TRP B 1 72 ? -3.857 8.852 12.195 1 98.88 72 TRP B N 1
ATOM 1725 C CA . TRP B 1 72 ? -4.961 8.461 11.328 1 98.88 72 TRP B CA 1
ATOM 1726 C C . TRP B 1 72 ? -6.117 9.445 11.438 1 98.88 72 TRP B C 1
ATOM 1728 O O . TRP B 1 72 ? -6.453 9.906 12.531 1 98.88 72 TRP B O 1
ATOM 1738 N N . ASP B 1 73 ? -6.645 9.805 10.336 1 98.75 73 ASP B N 1
ATOM 1739 C CA . ASP B 1 73 ? -7.863 10.609 10.328 1 98.75 73 ASP B CA 1
ATOM 1740 C C . ASP B 1 73 ? -8.945 9.969 9.469 1 98.75 73 ASP B C 1
ATOM 1742 O O . ASP B 1 73 ? -8.648 9.125 8.617 1 98.75 73 ASP B O 1
ATOM 1746 N N . LYS B 1 74 ? -10.102 10.305 9.781 1 98.44 74 LYS B N 1
ATOM 1747 C CA . LYS B 1 74 ? -11.258 9.727 9.102 1 98.44 74 LYS B CA 1
ATOM 1748 C C . LYS B 1 74 ? -12.195 10.82 8.594 1 98.44 74 LYS B C 1
ATOM 1750 O O . LYS B 1 74 ? -12.352 11.859 9.242 1 98.44 74 LYS B O 1
ATOM 1755 N N . THR B 1 75 ? -12.727 10.594 7.477 1 97.5 75 THR B N 1
ATOM 1756 C CA . THR B 1 75 ? -13.758 11.438 6.879 1 97.5 75 THR B CA 1
ATOM 1757 C C . THR B 1 75 ? -14.914 10.586 6.359 1 97.5 75 THR B C 1
ATOM 1759 O O . THR B 1 75 ? -14.695 9.562 5.711 1 97.5 75 THR B O 1
ATOM 1762 N N . ALA B 1 76 ? -16.141 11.094 6.613 1 95.62 76 ALA B N 1
ATOM 1763 C CA . ALA B 1 76 ? -17.328 10.375 6.148 1 95.62 76 ALA B CA 1
ATOM 1764 C C . ALA B 1 76 ? -17.609 10.664 4.676 1 95.62 76 ALA B C 1
ATOM 1766 O O . ALA B 1 76 ? -17.453 11.797 4.223 1 95.62 76 ALA B O 1
ATOM 1767 N N . THR B 1 77 ? -17.953 9.664 3.955 1 92.62 77 THR B N 1
ATOM 1768 C CA . THR B 1 77 ? -18.375 9.797 2.566 1 92.62 77 THR B CA 1
ATOM 1769 C C . THR B 1 77 ? -19.656 9 2.314 1 92.62 77 THR B C 1
ATOM 1771 O O . THR B 1 77 ? -20.078 8.211 3.162 1 92.62 77 THR B O 1
ATOM 1774 N N . PRO B 1 78 ? -20.312 9.219 1.139 1 89.94 78 PRO B N 1
ATOM 1775 C CA . PRO B 1 78 ? -21.5 8.43 0.789 1 89.94 78 PRO B CA 1
ATOM 1776 C C . PRO B 1 78 ? -21.219 6.934 0.725 1 89.94 78 PRO B C 1
ATOM 1778 O O . PRO B 1 78 ? -22.141 6.121 0.838 1 89.94 78 PRO B O 1
ATOM 1781 N N . PHE B 1 79 ? -19.953 6.516 0.587 1 91.31 79 PHE B N 1
ATOM 1782 C CA . PHE B 1 79 ? -19.578 5.113 0.429 1 91.31 79 PHE B CA 1
ATOM 1783 C C . PHE B 1 79 ? -19.078 4.531 1.745 1 91.31 79 PHE B C 1
ATOM 1785 O O . PHE B 1 79 ? -18.719 3.354 1.815 1 91.31 79 PHE B O 1
ATOM 1792 N N . GLY B 1 80 ? -19.047 5.363 2.73 1 94.06 80 GLY B N 1
ATOM 1793 C CA . GLY B 1 80 ? -18.5 4.957 4.016 1 94.06 80 GLY B CA 1
ATOM 1794 C C . GLY B 1 80 ? -17.375 5.852 4.492 1 94.06 80 GLY B C 1
ATOM 1795 O O . GLY B 1 80 ? -16.984 6.797 3.799 1 94.06 80 GLY B O 1
ATOM 1796 N N . ASP B 1 81 ? -16.891 5.531 5.609 1 96.75 81 ASP B N 1
ATOM 1797 C CA . ASP B 1 81 ? -15.766 6.293 6.16 1 96.75 81 ASP B CA 1
ATOM 1798 C C . ASP B 1 81 ? -14.461 5.941 5.449 1 96.75 81 ASP B C 1
ATOM 1800 O O . ASP B 1 81 ? -14.133 4.762 5.297 1 96.75 81 ASP B O 1
ATOM 1804 N N . ILE B 1 82 ? -13.773 6.941 5.047 1 98 82 ILE B N 1
ATOM 1805 C CA . ILE B 1 82 ? -12.422 6.75 4.531 1 98 82 ILE B CA 1
ATOM 1806 C C . ILE B 1 82 ? -11.406 7.051 5.633 1 98 82 ILE B C 1
ATOM 1808 O O . ILE B 1 82 ? -11.508 8.07 6.32 1 98 82 ILE B O 1
ATOM 1812 N N . LEU B 1 83 ? -10.492 6.137 5.75 1 98.69 83 LEU B N 1
ATOM 1813 C CA . LEU B 1 83 ? -9.406 6.312 6.711 1 98.69 83 LEU B CA 1
ATOM 1814 C C . LEU B 1 83 ? -8.102 6.652 6 1 98.69 83 LEU B C 1
ATOM 1816 O O . LEU B 1 83 ? -7.73 6 5.023 1 98.69 83 LEU B O 1
ATOM 1820 N N . PHE B 1 84 ? -7.504 7.652 6.527 1 98.75 84 PHE B N 1
ATOM 1821 C CA . PHE B 1 84 ? -6.199 8.078 6.027 1 98.75 84 PHE B CA 1
ATOM 1822 C C . PHE B 1 84 ? -5.113 7.805 7.062 1 98.75 84 PHE B C 1
ATOM 1824 O O . PHE B 1 84 ? -5.184 8.305 8.188 1 98.75 84 PHE B O 1
ATOM 1831 N N . GLY B 1 85 ? -4.168 7.039 6.711 1 98.88 85 GLY B N 1
ATOM 1832 C CA . GLY B 1 85 ? -3.045 6.754 7.586 1 98.88 85 GLY B CA 1
ATOM 1833 C C . GLY B 1 85 ? -1.768 7.461 7.172 1 98.88 85 GLY B C 1
ATOM 1834 O O . GLY B 1 85 ? -1.468 7.562 5.98 1 98.88 85 GLY B O 1
ATOM 1835 N N . HIS B 1 86 ? -1.068 7.938 8.109 1 98.94 86 HIS B N 1
ATOM 1836 C CA . HIS B 1 86 ? 0.234 8.578 7.961 1 98.94 86 HIS B CA 1
ATOM 1837 C C . HIS B 1 86 ? 1.24 8.016 8.961 1 98.94 86 HIS B C 1
ATOM 1839 O O . HIS B 1 86 ? 1.089 8.203 10.172 1 98.94 86 HIS B O 1
ATOM 1845 N N . GLN B 1 87 ? 2.207 7.395 8.461 1 98.94 87 GLN B N 1
ATOM 1846 C CA . GLN B 1 87 ? 3.131 6.703 9.352 1 98.94 87 GLN B CA 1
ATOM 1847 C C . GLN B 1 87 ? 4.574 7.125 9.094 1 98.94 87 GLN B C 1
ATOM 1849 O O . GLN B 1 87 ? 4.953 7.367 7.945 1 98.94 87 GLN B O 1
ATOM 1854 N N . ILE B 1 88 ? 5.285 7.16 10.125 1 98.94 88 ILE B N 1
ATOM 1855 C CA . ILE B 1 88 ? 6.73 7.371 10.109 1 98.94 88 ILE B CA 1
ATOM 1856 C C . ILE B 1 88 ? 7.434 6.141 10.68 1 98.94 88 ILE B C 1
ATOM 1858 O O . ILE B 1 88 ? 7.246 5.793 11.844 1 98.94 88 ILE B O 1
ATOM 1862 N N . ILE B 1 89 ? 8.164 5.488 9.898 1 98.75 89 ILE B N 1
ATOM 1863 C CA . ILE B 1 89 ? 8.953 4.344 10.336 1 98.75 89 ILE B CA 1
ATOM 1864 C C . ILE B 1 89 ? 10.43 4.727 10.406 1 98.75 89 ILE B C 1
ATOM 1866 O O . ILE B 1 89 ? 11.055 4.984 9.375 1 98.75 89 ILE B O 1
ATOM 1870 N N . ASP B 1 90 ? 10.945 4.684 11.57 1 98.56 90 ASP B N 1
ATOM 1871 C CA . ASP B 1 90 ? 12.328 5.094 11.789 1 98.56 90 ASP B CA 1
ATOM 1872 C C . ASP B 1 90 ? 13.297 3.98 11.398 1 98.56 90 ASP B C 1
ATOM 1874 O O . ASP B 1 90 ? 13.234 2.873 11.938 1 98.56 90 ASP B O 1
ATOM 1878 N N . ASN B 1 91 ? 14.25 4.242 10.508 1 97.88 91 ASN B N 1
ATOM 1879 C CA . ASN B 1 91 ? 15.234 3.25 10.094 1 97.88 91 ASN B CA 1
ATOM 1880 C C . ASN B 1 91 ? 16.469 3.258 11 1 97.88 91 ASN B C 1
ATOM 1882 O O . ASN B 1 91 ? 17.375 2.443 10.828 1 97.88 91 ASN B O 1
ATOM 1886 N N . ASN B 1 92 ? 16.547 4.184 11.859 1 96.88 92 ASN B N 1
ATOM 1887 C CA . ASN B 1 92 ? 17.609 4.336 12.844 1 96.88 92 ASN B CA 1
ATOM 1888 C C . ASN B 1 92 ? 18.969 4.551 12.18 1 96.88 92 ASN B C 1
ATOM 1890 O O . ASN B 1 92 ? 19.969 4.004 12.625 1 96.88 92 ASN B O 1
ATOM 1894 N N . ASP B 1 93 ? 19.062 5.145 11.031 1 96.75 93 ASP B N 1
ATOM 1895 C CA . ASP B 1 93 ? 20.297 5.457 10.312 1 96.75 93 ASP B CA 1
ATOM 1896 C C . ASP B 1 93 ? 20.266 6.887 9.773 1 96.75 93 ASP B C 1
ATOM 1898 O O . ASP B 1 93 ? 20.984 7.211 8.82 1 96.75 93 ASP B O 1
ATOM 1902 N N . GLY B 1 94 ? 19.344 7.656 10.344 1 95.81 94 GLY B N 1
ATOM 1903 C CA . GLY B 1 94 ? 19.219 9.039 9.898 1 95.81 94 GLY B CA 1
ATOM 1904 C C . GLY B 1 94 ? 18.172 9.219 8.812 1 95.81 94 GLY B C 1
ATOM 1905 O O . GLY B 1 94 ? 18.094 10.281 8.195 1 95.81 94 GLY B O 1
ATOM 1906 N N . SER B 1 95 ? 17.406 8.156 8.531 1 98.38 95 SER B N 1
ATOM 1907 C CA . SER B 1 95 ? 16.312 8.227 7.555 1 98.38 95 SER B CA 1
ATOM 1908 C C . SER B 1 95 ? 15.039 7.617 8.117 1 98.38 95 SER B C 1
ATOM 1910 O O . SER B 1 95 ? 15.062 6.941 9.148 1 98.38 95 SER B O 1
ATOM 1912 N N . VAL B 1 96 ? 13.977 7.914 7.477 1 98.75 96 VAL B N 1
ATOM 1913 C CA . VAL B 1 96 ? 12.688 7.32 7.816 1 98.75 96 VAL B CA 1
ATOM 1914 C C . VAL B 1 96 ? 11.984 6.836 6.551 1 98.75 96 VAL B C 1
ATOM 1916 O O . VAL B 1 96 ? 12.352 7.238 5.441 1 98.75 96 VAL B O 1
ATOM 1919 N N . ILE B 1 97 ? 11.07 5.969 6.75 1 98.88 97 ILE B N 1
ATOM 1920 C CA . ILE B 1 97 ? 10.078 5.672 5.723 1 98.88 97 ILE B CA 1
ATOM 1921 C C . ILE B 1 97 ? 8.773 6.398 6.043 1 98.88 97 ILE B C 1
ATOM 1923 O O . ILE B 1 97 ? 8.234 6.266 7.145 1 98.88 97 ILE B O 1
ATOM 1927 N N . ILE B 1 98 ? 8.359 7.191 5.094 1 98.94 98 ILE B N 1
ATOM 1928 C CA . ILE B 1 98 ? 7.039 7.809 5.168 1 98.94 98 ILE B CA 1
ATOM 1929 C C . ILE B 1 98 ? 6.031 6.961 4.398 1 98.94 98 ILE B C 1
ATOM 1931 O O . ILE B 1 98 ? 6.254 6.625 3.234 1 98.94 98 ILE B O 1
ATOM 1935 N N . LYS B 1 99 ? 4.98 6.617 5.035 1 98.94 99 LYS B N 1
ATOM 1936 C CA . LYS B 1 99 ? 3.949 5.789 4.418 1 98.94 99 LYS B CA 1
ATOM 1937 C C . LYS B 1 99 ? 2.57 6.422 4.578 1 98.94 99 LYS B C 1
ATOM 1939 O O . LYS B 1 99 ? 2.166 6.77 5.688 1 98.94 99 LYS B O 1
ATOM 1944 N N . HIS B 1 100 ? 1.872 6.598 3.516 1 98.94 100 HIS B N 1
ATOM 1945 C CA . HIS B 1 100 ? 0.473 7.008 3.525 1 98.94 100 HIS B CA 1
ATOM 1946 C C . HIS B 1 100 ? -0.433 5.891 3.016 1 98.94 100 HIS B C 1
ATOM 1948 O O . HIS B 1 100 ? -0.09 5.195 2.057 1 98.94 100 HIS B O 1
ATOM 1954 N N . SER B 1 101 ? -1.549 5.762 3.643 1 98.88 101 SER B N 1
ATOM 1955 C CA . SER B 1 101 ? -2.541 4.758 3.27 1 98.88 101 SER B CA 1
ATOM 1956 C C . SER B 1 101 ? -3.938 5.363 3.193 1 98.88 101 SER B C 1
ATOM 1958 O O . SER B 1 101 ? -4.238 6.332 3.893 1 98.88 101 SER B O 1
ATOM 1960 N N . VAL B 1 102 ? -4.723 4.855 2.338 1 98.81 102 VAL B N 1
ATOM 1961 C CA . VAL B 1 102 ? -6.145 5.168 2.244 1 98.81 102 VAL B CA 1
ATOM 1962 C C . VAL B 1 102 ? -6.961 3.877 2.262 1 98.81 102 VAL B C 1
ATOM 1964 O O . VAL B 1 102 ? -6.699 2.963 1.476 1 98.81 102 VAL B O 1
ATOM 1967 N N . SER B 1 103 ? -7.902 3.814 3.135 1 98.56 103 SER B N 1
ATOM 1968 C CA . SER B 1 103 ? -8.648 2.57 3.271 1 98.56 103 SER B CA 1
ATOM 1969 C C . SER B 1 103 ? -10.148 2.832 3.34 1 98.56 103 SER B C 1
ATOM 1971 O O . SER B 1 103 ? -10.586 3.859 3.867 1 98.56 103 SER B O 1
ATOM 1973 N N . LEU B 1 104 ? -10.891 2.053 2.799 1 98.06 104 LEU B N 1
ATOM 1974 C CA . LEU B 1 104 ? -12.352 1.972 2.836 1 98.06 104 LEU B CA 1
ATOM 1975 C C . LEU B 1 104 ? -12.805 0.579 3.254 1 98.06 104 LEU B C 1
ATOM 1977 O O . LEU B 1 104 ? -12.32 -0.424 2.725 1 98.06 104 LEU B O 1
ATOM 1981 N N . ASP B 1 105 ? -13.672 0.542 4.25 1 96.12 105 ASP B N 1
ATOM 1982 C CA . ASP B 1 105 ? -14.188 -0.749 4.691 1 96.12 105 ASP B CA 1
ATOM 1983 C C . ASP B 1 105 ? -15.188 -1.312 3.689 1 96.12 105 ASP B C 1
ATOM 1985 O O . ASP B 1 105 ? -16.406 -1.25 3.912 1 96.12 105 ASP B O 1
ATOM 1989 N N . SER B 1 106 ? -14.719 -1.748 2.572 1 95.25 106 SER B N 1
ATOM 1990 C CA . SER B 1 106 ? -15.516 -2.322 1.494 1 95.25 106 SER B CA 1
ATOM 1991 C C . SER B 1 106 ? -14.719 -3.357 0.706 1 95.25 106 SER B C 1
ATOM 1993 O O . SER B 1 106 ? -13.508 -3.211 0.523 1 95.25 106 SER B O 1
ATOM 1995 N N . GLU B 1 107 ? -15.422 -4.375 0.234 1 94.38 107 GLU B N 1
ATOM 1996 C CA . GLU B 1 107 ? -14.836 -5.383 -0.647 1 94.38 107 GLU B CA 1
ATOM 1997 C C . GLU B 1 107 ? -15.492 -5.355 -2.025 1 94.38 107 GLU B C 1
ATOM 1999 O O . GLU B 1 107 ? -15.297 -6.27 -2.828 1 94.38 107 GLU B O 1
ATOM 2004 N N . ASP B 1 108 ? -16.312 -4.363 -2.217 1 94.81 108 ASP B N 1
ATOM 2005 C CA . ASP B 1 108 ? -17.047 -4.242 -3.477 1 94.81 108 ASP B CA 1
ATOM 2006 C C . ASP B 1 108 ? -16.188 -3.557 -4.543 1 94.81 108 ASP B C 1
ATOM 2008 O O . ASP B 1 108 ? -15.758 -2.418 -4.359 1 94.81 108 ASP B O 1
ATOM 2012 N N . ILE B 1 109 ? -16.047 -4.242 -5.652 1 95.88 109 ILE B N 1
ATOM 2013 C CA . ILE B 1 109 ? -15.211 -3.729 -6.738 1 95.88 109 ILE B CA 1
ATOM 2014 C C . ILE B 1 109 ? -15.758 -2.385 -7.215 1 95.88 109 ILE B C 1
ATOM 2016 O O . ILE B 1 109 ? -15.016 -1.566 -7.762 1 95.88 109 ILE B O 1
ATOM 2020 N N . GLN B 1 110 ? -17.016 -2.082 -7 1 95 110 GLN B N 1
ATOM 2021 C CA . GLN B 1 110 ? -17.641 -0.842 -7.438 1 95 110 GLN B CA 1
ATOM 2022 C C . GLN B 1 110 ? -17.031 0.366 -6.738 1 95 110 GLN B C 1
ATOM 2024 O O . GLN B 1 110 ? -17.141 1.495 -7.219 1 95 110 GLN B O 1
ATOM 2029 N N . HIS B 1 111 ? -16.359 0.13 -5.641 1 96.75 111 HIS B N 1
ATOM 2030 C CA . HIS B 1 111 ? -15.805 1.243 -4.883 1 96.75 111 HIS B CA 1
ATOM 2031 C C . HIS B 1 111 ? -14.32 1.436 -5.195 1 96.75 111 HIS B C 1
ATOM 2033 O O . HIS B 1 111 ? -13.688 2.363 -4.688 1 96.75 111 HIS B O 1
ATOM 2039 N N . LEU B 1 112 ? -13.789 0.565 -6.016 1 97.44 112 LEU B N 1
ATOM 2040 C CA . LEU B 1 112 ? -12.352 0.566 -6.297 1 97.44 112 LEU B CA 1
ATOM 2041 C C . LEU B 1 112 ? -11.938 1.863 -6.98 1 97.44 112 LEU B C 1
ATOM 2043 O O . LEU B 1 112 ? -10.945 2.486 -6.586 1 97.44 112 LEU B O 1
ATOM 2047 N N . GLU B 1 113 ? -12.664 2.213 -8.008 1 96.38 113 GLU B N 1
ATOM 2048 C CA . GLU B 1 113 ? -12.312 3.408 -8.766 1 96.38 113 GLU B CA 1
ATOM 2049 C C . GLU B 1 113 ? -12.336 4.652 -7.883 1 96.38 113 GLU B C 1
ATOM 2051 O O . GLU B 1 113 ? -11.484 5.535 -8.023 1 96.38 113 GLU B O 1
ATOM 2056 N N . PHE B 1 114 ? -13.352 4.75 -7.012 1 96.19 114 PHE B N 1
ATOM 2057 C CA . PHE B 1 114 ? -13.445 5.863 -6.074 1 96.19 114 PHE B CA 1
ATOM 2058 C C . PHE B 1 114 ? -12.195 5.938 -5.199 1 96.19 114 PHE B C 1
ATOM 2060 O O . PHE B 1 114 ? -11.586 7 -5.074 1 96.19 114 PHE B O 1
ATOM 2067 N N . LEU B 1 115 ? -11.789 4.84 -4.621 1 97.56 115 LEU B N 1
ATOM 2068 C CA . LEU B 1 115 ? -10.633 4.812 -3.725 1 97.56 115 LEU B CA 1
ATOM 2069 C C . LEU B 1 115 ? -9.352 5.121 -4.48 1 97.56 115 LEU B C 1
ATOM 2071 O O . LEU B 1 115 ? -8.453 5.773 -3.949 1 97.56 115 LEU B O 1
ATOM 2075 N N . LYS B 1 116 ? -9.273 4.613 -5.754 1 97.62 116 LYS B N 1
ATOM 2076 C CA . LYS B 1 116 ? -8.141 4.941 -6.609 1 97.62 116 LYS B CA 1
ATOM 2077 C C . LYS B 1 116 ? -8.008 6.449 -6.793 1 97.62 116 LYS B C 1
ATOM 2079 O O . LYS B 1 116 ? -6.895 6.988 -6.754 1 97.62 116 LYS B O 1
ATOM 2084 N N . GLN B 1 117 ? -9.094 7.059 -6.973 1 95.56 117 GLN B N 1
ATOM 2085 C CA . GLN B 1 117 ? -9.094 8.508 -7.168 1 95.56 117 GLN B CA 1
ATOM 2086 C C . GLN B 1 117 ? -8.633 9.234 -5.906 1 95.56 117 GLN B C 1
ATOM 2088 O O . GLN B 1 117 ? -7.836 10.164 -5.98 1 95.56 117 GLN B O 1
ATOM 2093 N N . VAL B 1 118 ? -9.156 8.812 -4.781 1 95.81 118 VAL B N 1
ATOM 2094 C CA . VAL B 1 118 ? -8.789 9.422 -3.508 1 95.81 118 VAL B CA 1
ATOM 2095 C C . VAL B 1 118 ? -7.285 9.258 -3.275 1 95.81 118 VAL B C 1
ATOM 2097 O O . VAL B 1 118 ? -6.625 10.18 -2.797 1 95.81 118 VAL B O 1
ATOM 2100 N N . PHE B 1 119 ? -6.711 8.172 -3.686 1 98 119 PHE B N 1
ATOM 2101 C CA . PHE B 1 119 ? -5.324 7.789 -3.439 1 98 119 PHE B CA 1
ATOM 2102 C C . PHE B 1 119 ? -4.398 8.438 -4.461 1 98 119 PHE B C 1
ATOM 2104 O O . PHE B 1 119 ? -3.186 8.5 -4.258 1 98 119 PHE B O 1
ATOM 2111 N N . SER B 1 120 ? -4.922 8.945 -5.527 1 96.88 120 SER B N 1
ATOM 2112 C CA . SER B 1 120 ? -4.172 9.242 -6.746 1 96.88 120 SER B CA 1
ATOM 2113 C C . SER B 1 120 ? -3.104 10.305 -6.492 1 96.88 120 SER B C 1
ATOM 2115 O O . SER B 1 120 ? -2.068 10.32 -7.164 1 96.88 120 SER B O 1
ATOM 2117 N N . ASP B 1 121 ? -3.27 11.172 -5.539 1 96.38 121 ASP B N 1
ATOM 2118 C CA . ASP B 1 121 ? -2.318 12.266 -5.332 1 96.38 121 ASP B CA 1
ATOM 2119 C C . ASP B 1 121 ? -1.376 11.953 -4.172 1 96.38 121 ASP B C 1
ATOM 2121 O O . ASP B 1 121 ? -0.498 12.758 -3.846 1 96.38 121 ASP B O 1
ATOM 2125 N N . VAL B 1 122 ? -1.504 10.836 -3.549 1 98.12 122 VAL B N 1
ATOM 2126 C CA . VAL B 1 122 ? -0.763 10.484 -2.342 1 98.12 122 VAL B CA 1
ATOM 2127 C C . VAL B 1 122 ? 0.733 10.445 -2.648 1 98.12 122 VAL B C 1
ATOM 2129 O O . VAL B 1 122 ? 1.536 11.039 -1.926 1 98.12 122 VAL B O 1
ATOM 2132 N N . PRO B 1 123 ? 1.158 9.758 -3.756 1 98.38 123 PRO B N 1
ATOM 2133 C CA . PRO B 1 123 ? 2.596 9.75 -4.035 1 98.38 123 PRO 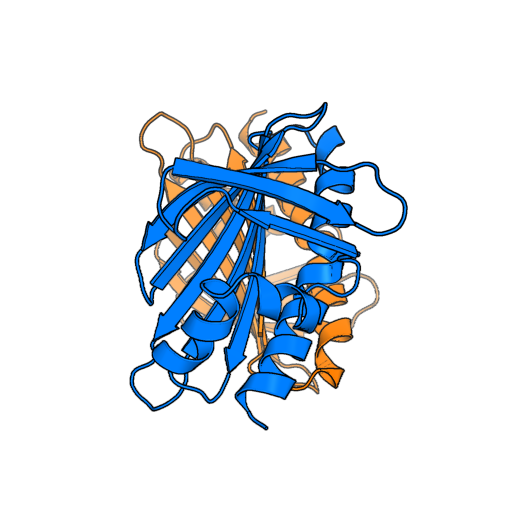B CA 1
ATOM 2134 C C . PRO B 1 123 ? 3.168 11.156 -4.215 1 98.38 123 PRO B C 1
ATOM 2136 O O . PRO B 1 123 ? 4.246 11.461 -3.699 1 98.38 123 PRO B O 1
ATOM 2139 N N . ASP B 1 124 ? 2.428 12.031 -4.906 1 97.31 124 ASP B N 1
ATOM 2140 C CA . ASP B 1 124 ? 2.891 13.398 -5.102 1 97.31 124 ASP B CA 1
ATOM 2141 C C . ASP B 1 124 ? 3.049 14.125 -3.764 1 97.31 124 ASP B C 1
ATOM 2143 O O . ASP B 1 124 ? 4.027 14.844 -3.553 1 97.31 124 ASP B O 1
ATOM 2147 N N . SER B 1 125 ? 2.072 13.977 -2.883 1 98.12 125 SER B N 1
ATOM 2148 C CA . SER B 1 125 ? 2.127 14.594 -1.562 1 98.12 125 SER B CA 1
ATOM 2149 C C . SER B 1 125 ? 3.379 14.164 -0.803 1 98.12 125 SER B C 1
ATOM 2151 O O . SER B 1 125 ? 4.039 14.992 -0.169 1 98.12 125 SER B O 1
ATOM 2153 N N . ILE B 1 126 ? 3.758 12.898 -0.889 1 98.69 126 ILE B N 1
ATOM 2154 C CA . ILE B 1 126 ? 4.914 12.383 -0.166 1 98.69 126 ILE B CA 1
ATOM 2155 C C . ILE B 1 126 ? 6.199 12.922 -0.79 1 98.69 126 ILE B C 1
ATOM 2157 O O . ILE B 1 126 ? 7.148 13.258 -0.079 1 98.69 126 ILE B O 1
ATOM 2161 N N . PHE B 1 127 ? 6.25 13.047 -2.086 1 98.38 127 PHE B N 1
ATOM 2162 C CA . PHE B 1 127 ? 7.434 13.594 -2.74 1 98.38 127 PHE B CA 1
ATOM 2163 C C . PHE B 1 127 ? 7.605 15.07 -2.4 1 98.38 127 PHE B C 1
ATOM 2165 O O . PHE B 1 127 ? 8.734 15.562 -2.293 1 98.38 127 PHE B O 1
ATOM 2172 N N . ILE B 1 128 ? 6.492 15.789 -2.277 1 98.06 128 ILE B N 1
ATOM 2173 C CA . ILE B 1 128 ? 6.578 17.172 -1.835 1 98.06 128 ILE B CA 1
ATOM 2174 C C . ILE B 1 128 ? 7.152 17.234 -0.422 1 98.06 128 ILE B C 1
ATOM 2176 O O . ILE B 1 128 ? 8.047 18.031 -0.14 1 98.06 128 ILE B O 1
ATOM 2180 N N . LEU B 1 129 ? 6.621 16.375 0.491 1 98.25 129 LEU B N 1
ATOM 2181 C CA . LEU B 1 129 ? 7.172 16.281 1.84 1 98.25 129 LEU B CA 1
ATOM 2182 C C . LEU B 1 129 ? 8.672 16.031 1.798 1 98.25 129 LEU B C 1
ATOM 2184 O O . LEU B 1 129 ? 9.438 16.656 2.539 1 98.25 129 LEU B O 1
ATOM 2188 N N . LYS B 1 130 ? 9.094 15.094 0.949 1 98.38 130 LYS B N 1
ATOM 2189 C CA . LYS B 1 130 ? 10.508 14.773 0.799 1 98.38 130 LYS B CA 1
ATOM 2190 C C . LYS B 1 130 ? 11.32 16.031 0.471 1 98.38 130 LYS B C 1
ATOM 2192 O O . LYS B 1 130 ? 12.391 16.25 1.049 1 98.38 130 LYS B O 1
ATOM 2197 N N . LYS B 1 131 ? 10.781 16.812 -0.473 1 97.25 131 LYS B N 1
ATOM 2198 C CA . LYS B 1 131 ? 11.477 18.031 -0.887 1 97.25 131 LYS B CA 1
ATOM 2199 C C . LYS B 1 131 ? 11.68 18.969 0.293 1 97.25 131 LYS B C 1
ATOM 2201 O O . LYS B 1 131 ? 12.773 19.516 0.478 1 97.25 131 LYS B O 1
ATOM 2206 N N . TYR B 1 132 ? 10.672 19.141 1.112 1 97.25 132 TYR B N 1
ATOM 2207 C CA . TYR B 1 132 ? 10.742 20.062 2.24 1 97.25 132 TYR B CA 1
ATOM 2208 C C . TYR B 1 132 ? 11.609 19.484 3.357 1 97.25 132 TYR B C 1
ATOM 2210 O O . TYR B 1 132 ? 12.312 20.234 4.039 1 97.25 132 TYR B O 1
ATOM 2218 N N . LEU B 1 133 ? 11.617 18.188 3.508 1 97.56 133 LEU B N 1
ATOM 2219 C CA . LEU B 1 133 ? 12.289 17.562 4.637 1 97.56 133 LEU B CA 1
ATOM 2220 C C . LEU B 1 133 ? 13.773 17.375 4.348 1 97.56 133 LEU B C 1
ATOM 2222 O O . LEU B 1 133 ? 14.578 17.266 5.273 1 97.56 133 LEU B O 1
ATOM 2226 N N . GLU B 1 134 ? 14.125 17.25 3.09 1 96.88 134 GLU B N 1
ATOM 2227 C CA . GLU B 1 134 ? 15.531 17.062 2.725 1 96.88 134 GLU B CA 1
ATOM 2228 C C . GLU B 1 134 ? 16.172 18.375 2.287 1 96.88 134 GLU B C 1
ATOM 2230 O O . GLU B 1 134 ? 17.359 18.422 1.98 1 96.88 134 GLU B O 1
ATOM 2235 N N . SER B 1 135 ? 15.414 19.453 2.209 1 85.94 135 SER B N 1
ATOM 2236 C CA . SER B 1 135 ? 15.953 20.766 1.865 1 85.94 135 SER B CA 1
ATOM 2237 C C . SER B 1 135 ? 16.656 21.406 3.062 1 85.94 135 SER B C 1
ATOM 2239 O O . SER B 1 135 ? 16.312 21.109 4.211 1 85.94 135 SER B O 1
#

pLDDT: mean 97.46, std 1.94, range [85.88, 98.94]

Solvent-accessible surface area (backbone atoms only — not comparable to full-atom values): 14154 Å² total; per-residue (Å²): 49,36,44,34,40,34,38,70,35,68,33,48,50,68,63,56,33,50,50,63,64,37,67,78,43,36,60,69,34,37,81,54,53,73,44,73,52,62,52,77,64,87,39,58,68,24,38,32,40,38,22,40,70,98,47,73,75,38,61,36,33,27,73,38,56,40,89,59,38,34,39,28,33,35,33,79,48,100,89,41,55,36,37,38,39,40,36,42,45,76,66,83,76,61,28,25,35,42,34,41,35,40,33,37,95,52,80,56,73,85,51,46,65,60,53,48,58,72,47,63,55,49,63,58,25,52,52,44,43,40,53,64,57,61,98,50,34,44,36,39,33,38,68,36,65,34,49,51,67,64,56,35,49,50,62,63,37,66,80,44,37,59,68,32,39,83,53,55,72,45,73,52,62,52,75,66,86,40,59,70,26,38,31,40,38,23,40,69,98,46,76,75,39,60,37,33,27,72,38,55,42,90,60,36,34,40,29,34,36,34,78,49,101,91,42,54,36,37,38,38,41,36,44,42,76,66,84,76,61,29,25,35,43,34,40,33,39,33,38,95,50,82,56,74,87,51,45,64,59,52,48,59,72,47,63,54,49,64,58,25,51,53,44,43,41,52,64,56,61,99

Organism: NCBI:txid638301

InterPro domains:
  IPR023393 START-like domain superfamily [G3DSA:3.30.530.20] (1-135)